Protein AF-A0A917QB55-F1 (afdb_monomer)

Sequence (180 aa):
MAELDDIGSETAAMMRTMLQMATLVALKSREHGQKDAEARAKAIEAKMKEARELQIREARDAKAKDPRNIELLRGLAHSREIGERSLQRESVGAAIGRTIEGPEIGYDSVERRSAIAAHLQREGVAPDLAEARMLMEIGRGISPEETARRVNPEARRMNDLGRELARERERGTRGIERGR

Secondary structure (DSSP, 8-state):
--HHHHHHHHHHHHHHHHHHHHHHHHHHHHHHHHHHHHHHHHHHHHHHHHHHHHHHHHHHHHHHT-HHHHHHHHHHHHHHHHHHHHHHTS-SS--S-------------HHHHHHHHHHHHHTT--HHHHHHHHHHHTT----HHHHHHHHSHHHHHHHHHHHHHHHHHHHHHHTSTT--

Foldseek 3Di:
DVVVVVVVVVVVVVVVVVVVVVVVVVVVVVVVVVVVVVVVVVVVVVVVVVVVVVVVVVVVVVVCPPPVVVVVVVVVVVVVVVVVVVVVVPPPDDDDDPPPPDPCPQPDDPVLLVVQLVVCVVVVHDPLVSVLVSCVVSPPPQPSVNSVLVSDPVSVVVVVVVVVVVVVVVVVVVVVPPDD

pLDDT: mean 74.21, std 16.51, range [40.22, 96.75]

Structure (mmCIF, N/CA/C/O backbone):
data_AF-A0A917QB55-F1
#
_entry.id   AF-A0A917QB55-F1
#
loop_
_atom_site.group_PDB
_atom_site.id
_atom_site.type_symbol
_atom_site.label_atom_id
_atom_site.label_alt_id
_atom_site.label_comp_id
_atom_site.label_asym_id
_atom_site.label_entity_id
_atom_site.label_seq_id
_atom_site.pdbx_PDB_ins_code
_atom_site.Cartn_x
_atom_site.Cartn_y
_atom_site.Cartn_z
_atom_site.occupancy
_atom_site.B_iso_or_equiv
_atom_site.auth_seq_id
_atom_site.auth_comp_id
_atom_site.auth_asym_id
_atom_site.auth_atom_id
_atom_site.pdbx_PDB_model_num
ATOM 1 N N . MET A 1 1 ? 37.317 4.329 -56.824 1.00 57.69 1 MET A N 1
ATOM 2 C CA . MET A 1 1 ? 37.216 3.332 -55.734 1.00 57.69 1 MET A CA 1
ATOM 3 C C . MET A 1 1 ? 36.917 3.955 -54.367 1.00 57.69 1 MET A C 1
ATOM 5 O O . MET A 1 1 ? 36.378 3.232 -53.552 1.00 57.69 1 MET A O 1
ATOM 9 N N . ALA A 1 2 ? 37.182 5.249 -54.120 1.00 63.88 2 ALA A N 1
ATOM 10 C CA . ALA A 1 2 ? 36.874 5.904 -52.836 1.00 63.88 2 ALA A CA 1
ATOM 11 C C . ALA A 1 2 ? 35.365 6.147 -52.578 1.00 63.88 2 ALA A C 1
ATOM 13 O O . ALA A 1 2 ? 34.890 5.894 -51.483 1.00 63.88 2 ALA A O 1
ATOM 14 N N . GLU A 1 3 ? 34.583 6.517 -53.599 1.00 68.12 3 GLU A N 1
ATOM 15 C CA . GLU A 1 3 ? 33.150 6.863 -53.443 1.00 68.12 3 GLU A CA 1
ATOM 16 C C . GLU A 1 3 ? 32.250 5.700 -52.975 1.00 68.12 3 GLU A C 1
ATOM 18 O O . GLU A 1 3 ? 31.207 5.918 -52.364 1.00 68.12 3 GLU A O 1
ATOM 23 N N . LEU A 1 4 ? 32.642 4.448 -53.246 1.00 68.88 4 LEU A N 1
ATOM 24 C CA . LEU A 1 4 ? 31.902 3.261 -52.793 1.00 68.88 4 LEU A CA 1
ATOM 25 C C . LEU A 1 4 ? 32.048 3.026 -51.281 1.00 68.88 4 LEU A C 1
ATOM 27 O O . LEU A 1 4 ? 31.132 2.483 -50.664 1.00 68.88 4 LEU A O 1
ATOM 31 N N . ASP A 1 5 ? 33.173 3.440 -50.695 1.00 77.56 5 ASP A N 1
ATOM 32 C CA . ASP A 1 5 ? 33.441 3.304 -49.259 1.00 77.56 5 ASP A CA 1
ATOM 33 C C . ASP A 1 5 ? 32.695 4.390 -48.459 1.00 77.56 5 ASP A C 1
ATOM 35 O O . ASP A 1 5 ? 32.133 4.119 -47.393 1.00 77.56 5 ASP A O 1
ATOM 39 N N . ASP A 1 6 ? 32.569 5.594 -49.030 1.00 84.19 6 ASP A N 1
ATOM 40 C CA . ASP A 1 6 ? 31.824 6.709 -48.435 1.00 84.19 6 ASP A CA 1
ATOM 41 C C . ASP A 1 6 ? 30.325 6.387 -48.306 1.00 84.19 6 ASP A C 1
ATOM 43 O O . ASP A 1 6 ? 29.757 6.540 -47.221 1.00 84.19 6 ASP A O 1
ATOM 47 N N . ILE A 1 7 ? 29.704 5.815 -49.347 1.00 85.69 7 ILE A N 1
ATOM 48 C CA . ILE A 1 7 ? 28.291 5.381 -49.324 1.00 85.69 7 ILE A CA 1
ATOM 49 C C . ILE A 1 7 ? 28.055 4.303 -48.252 1.00 85.69 7 ILE A C 1
ATOM 51 O O . ILE A 1 7 ? 27.044 4.328 -47.540 1.00 85.69 7 ILE A O 1
ATOM 55 N N . GLY A 1 8 ? 28.987 3.356 -48.102 1.00 88.25 8 GLY A N 1
ATOM 56 C CA . GLY A 1 8 ? 28.927 2.337 -47.051 1.00 88.25 8 GLY A CA 1
ATOM 57 C C . GLY A 1 8 ? 29.023 2.946 -45.650 1.00 88.25 8 GLY A C 1
ATOM 58 O O . GLY A 1 8 ? 28.266 2.568 -44.748 1.00 88.25 8 GLY A O 1
ATOM 59 N N . SER A 1 9 ? 29.905 3.933 -45.476 1.00 89.88 9 SER A N 1
ATOM 60 C CA . SER A 1 9 ? 30.104 4.634 -44.208 1.00 89.88 9 SER A CA 1
ATOM 61 C C . SER A 1 9 ? 28.885 5.479 -43.799 1.00 89.88 9 SER A C 1
ATOM 63 O O . SER A 1 9 ? 28.466 5.417 -42.636 1.00 89.88 9 SER A O 1
ATOM 65 N N . GLU A 1 10 ? 28.253 6.179 -44.749 1.00 91.06 10 GLU A N 1
ATOM 66 C CA . GLU A 1 10 ? 27.036 6.972 -44.541 1.00 91.06 10 GLU A CA 1
ATOM 67 C C . GLU A 1 10 ? 25.834 6.080 -44.233 1.00 91.06 10 GLU A C 1
ATOM 69 O O . GLU A 1 10 ? 25.099 6.329 -43.274 1.00 91.06 10 GLU A O 1
ATOM 74 N N . THR A 1 11 ? 25.674 4.981 -44.974 1.00 92.50 11 THR A N 1
ATOM 75 C CA . THR A 1 11 ? 24.589 4.021 -44.732 1.00 92.50 11 THR A CA 1
ATOM 76 C C . THR A 1 11 ? 24.731 3.381 -43.349 1.00 92.50 11 THR A C 1
ATOM 78 O O . THR A 1 11 ? 23.754 3.261 -42.604 1.00 92.50 11 THR A O 1
ATOM 81 N N . ALA A 1 12 ? 25.955 3.026 -42.945 1.00 92.81 12 ALA A N 1
ATOM 82 C CA . ALA A 1 12 ? 26.226 2.517 -41.605 1.00 92.81 12 ALA A CA 1
ATOM 83 C C . ALA A 1 12 ? 25.978 3.579 -40.519 1.00 92.81 12 ALA A C 1
ATOM 85 O O . ALA A 1 12 ? 25.479 3.251 -39.440 1.00 92.81 12 ALA A O 1
ATOM 86 N N . ALA A 1 13 ? 26.290 4.852 -40.784 1.00 94.62 13 ALA A N 1
ATOM 87 C CA . ALA A 1 13 ? 25.979 5.955 -39.878 1.00 94.62 13 ALA A CA 1
ATOM 88 C C . ALA A 1 13 ? 24.461 6.145 -39.718 1.00 94.62 13 ALA A C 1
ATOM 90 O O . ALA A 1 13 ? 23.986 6.230 -38.585 1.00 94.62 13 ALA A O 1
ATOM 91 N N . MET A 1 14 ? 23.697 6.101 -40.812 1.00 95.06 14 MET A N 1
ATOM 92 C CA . MET A 1 14 ? 22.230 6.131 -40.796 1.00 95.06 14 MET A CA 1
ATOM 93 C C . MET A 1 14 ? 21.622 4.946 -40.039 1.00 95.06 14 MET A C 1
ATOM 95 O O . MET A 1 14 ? 20.690 5.120 -39.257 1.00 95.06 14 MET A O 1
ATOM 99 N N . MET A 1 15 ? 22.145 3.731 -40.225 1.00 94.94 15 MET A N 1
ATOM 100 C CA . MET A 1 15 ? 21.662 2.573 -39.466 1.00 94.94 15 MET A CA 1
ATOM 101 C C . MET A 1 15 ? 21.921 2.731 -37.969 1.00 94.94 15 MET A C 1
ATOM 103 O O . MET A 1 15 ? 21.037 2.438 -37.164 1.00 94.94 15 MET A O 1
ATOM 107 N N . ARG A 1 16 ? 23.099 3.236 -37.581 1.00 95.12 16 ARG A N 1
ATOM 108 C CA . ARG A 1 16 ? 23.425 3.497 -36.172 1.00 95.12 16 ARG A CA 1
ATOM 109 C C . ARG A 1 16 ? 22.483 4.527 -35.550 1.00 95.12 16 ARG A C 1
ATOM 111 O O . ARG A 1 16 ? 21.997 4.290 -34.446 1.00 95.12 16 ARG A O 1
ATOM 118 N N . THR A 1 17 ? 22.186 5.626 -36.243 1.00 95.69 17 THR A N 1
ATOM 119 C CA . THR A 1 17 ? 21.262 6.650 -35.726 1.00 95.69 17 THR A CA 1
ATOM 120 C C . THR A 1 17 ? 19.827 6.132 -35.642 1.00 95.69 17 THR A C 1
ATOM 122 O O . THR A 1 17 ? 19.161 6.361 -34.633 1.00 95.69 17 THR A O 1
ATOM 125 N N . MET A 1 18 ? 19.358 5.358 -36.626 1.00 96.06 18 MET A N 1
ATOM 126 C CA . MET A 1 18 ? 18.043 4.707 -36.558 1.00 96.06 18 MET A CA 1
ATOM 127 C C . MET A 1 18 ? 17.942 3.724 -35.387 1.00 96.06 18 MET A C 1
ATOM 129 O O . MET A 1 18 ? 16.949 3.742 -34.661 1.00 96.06 18 MET A O 1
ATOM 133 N N . LEU A 1 19 ? 18.980 2.917 -35.148 1.00 96.75 19 LEU A N 1
ATOM 134 C CA . LEU A 1 19 ? 19.051 2.022 -33.989 1.00 96.75 19 LEU A CA 1
ATOM 135 C C . LEU A 1 19 ? 19.016 2.794 -32.665 1.00 96.75 19 LEU A C 1
ATOM 137 O O . LEU A 1 19 ? 18.288 2.402 -31.757 1.00 96.75 19 LEU A O 1
ATOM 141 N N . GLN A 1 20 ? 19.744 3.906 -32.556 1.00 95.88 20 GLN A N 1
ATOM 142 C CA . GLN A 1 20 ? 19.724 4.767 -31.367 1.00 95.88 20 GLN A CA 1
ATOM 143 C C . GLN A 1 20 ? 18.352 5.414 -31.132 1.00 95.88 20 GLN A C 1
ATOM 145 O O . GLN A 1 20 ? 17.884 5.488 -29.997 1.00 95.88 20 GLN A O 1
ATOM 150 N N . MET A 1 21 ? 17.672 5.856 -32.192 1.00 95.50 21 MET A N 1
ATOM 151 C CA . MET A 1 21 ? 16.309 6.372 -32.059 1.00 95.50 21 MET A CA 1
ATOM 152 C C . MET A 1 21 ? 15.328 5.269 -31.652 1.00 95.50 21 MET A C 1
ATOM 154 O O . MET A 1 21 ? 14.497 5.488 -30.771 1.00 95.50 21 MET A O 1
ATOM 158 N N . ALA A 1 22 ? 15.446 4.069 -32.226 1.00 95.19 22 ALA A N 1
ATOM 159 C CA . ALA A 1 22 ? 14.603 2.931 -31.872 1.00 95.19 22 ALA A CA 1
ATOM 160 C C . ALA A 1 22 ? 14.780 2.514 -30.402 1.00 95.19 22 ALA A C 1
ATOM 162 O O . ALA A 1 22 ? 13.789 2.267 -29.711 1.00 95.19 22 ALA A O 1
ATOM 163 N N . THR A 1 23 ? 16.016 2.491 -29.890 1.00 95.75 23 THR A N 1
ATOM 164 C CA . THR A 1 23 ? 16.270 2.183 -28.474 1.00 95.75 23 THR A CA 1
ATOM 165 C C . THR A 1 23 ? 15.720 3.265 -27.550 1.00 95.75 23 THR A C 1
ATOM 167 O O . THR A 1 23 ? 15.084 2.932 -26.551 1.00 95.75 23 THR A O 1
ATOM 170 N N . LEU A 1 24 ? 15.866 4.549 -27.894 1.00 96.56 24 LEU A N 1
ATOM 171 C CA . LEU A 1 24 ? 15.266 5.646 -27.126 1.00 96.56 24 LEU A CA 1
ATOM 172 C C . LEU A 1 24 ? 13.734 5.559 -27.084 1.00 96.56 24 LEU A C 1
ATOM 174 O O . LEU A 1 24 ? 13.143 5.721 -26.015 1.00 96.56 24 LEU A O 1
ATOM 178 N N . VAL A 1 25 ? 13.082 5.259 -28.210 1.00 95.94 25 VAL A N 1
ATOM 179 C CA . VAL A 1 25 ? 11.621 5.076 -28.268 1.00 95.94 25 VAL A CA 1
ATOM 180 C C . VAL A 1 25 ? 11.183 3.876 -27.428 1.00 95.94 25 VAL A C 1
ATOM 182 O O . VAL A 1 25 ? 10.202 3.978 -26.687 1.00 95.94 25 VAL A O 1
ATOM 185 N N . ALA A 1 26 ? 11.918 2.763 -27.480 1.00 95.06 26 ALA A N 1
ATOM 186 C CA . ALA A 1 26 ? 11.632 1.584 -26.667 1.00 95.06 26 ALA A CA 1
ATOM 187 C C . ALA A 1 26 ? 11.757 1.878 -25.162 1.00 95.06 26 ALA A C 1
ATOM 189 O O . ALA A 1 26 ? 10.865 1.530 -24.386 1.00 95.06 26 ALA A O 1
ATOM 190 N N . LEU A 1 27 ? 12.823 2.572 -24.749 1.00 95.69 27 LEU A N 1
ATOM 191 C CA . LEU A 1 27 ? 13.038 2.962 -23.353 1.00 95.69 27 LEU A CA 1
ATOM 192 C C . LEU A 1 27 ? 11.953 3.924 -22.861 1.00 95.69 27 LEU A C 1
ATOM 194 O O . LEU A 1 27 ? 11.365 3.690 -21.807 1.00 95.69 27 LEU A O 1
ATOM 198 N N . LYS A 1 28 ? 11.623 4.948 -23.654 1.00 94.25 28 LYS A N 1
ATOM 199 C CA . LYS A 1 28 ? 10.571 5.916 -23.321 1.00 94.25 28 LYS A CA 1
ATOM 200 C C . LYS A 1 28 ? 9.192 5.258 -23.215 1.00 94.25 28 LYS A C 1
ATOM 202 O O . LYS A 1 28 ? 8.428 5.575 -22.308 1.00 94.25 28 LYS A O 1
ATOM 207 N N . SER A 1 29 ? 8.884 4.316 -24.108 1.00 92.81 29 SER A N 1
ATOM 208 C CA . SER A 1 29 ? 7.615 3.573 -24.084 1.00 92.81 29 SER A CA 1
ATOM 209 C C . SER A 1 29 ? 7.515 2.665 -22.858 1.00 92.81 29 SER A C 1
ATOM 211 O O . SER A 1 29 ? 6.467 2.607 -22.216 1.00 92.81 29 SER A O 1
ATOM 213 N N . ARG A 1 30 ? 8.617 2.001 -22.482 1.00 93.25 30 ARG A N 1
ATOM 214 C CA . ARG A 1 30 ? 8.693 1.201 -21.253 1.00 93.25 30 ARG A CA 1
ATOM 215 C C . ARG A 1 30 ? 8.507 2.062 -20.006 1.00 93.25 30 ARG A C 1
ATOM 217 O O . ARG A 1 30 ? 7.741 1.683 -19.127 1.00 93.25 30 ARG A O 1
ATOM 224 N N . GLU A 1 31 ? 9.186 3.204 -19.930 1.00 92.12 31 GLU A N 1
ATOM 225 C CA . GLU A 1 31 ? 9.086 4.119 -18.789 1.00 92.12 31 GLU A CA 1
ATOM 226 C C . GLU A 1 31 ? 7.660 4.661 -18.630 1.00 92.12 31 GLU A C 1
ATOM 228 O O . GLU A 1 31 ? 7.123 4.683 -17.523 1.00 92.12 31 GLU A O 1
ATOM 233 N N . HIS A 1 32 ? 7.020 5.048 -19.736 1.00 91.12 32 HIS A N 1
ATOM 234 C CA . HIS A 1 32 ? 5.636 5.506 -19.711 1.00 91.12 32 HIS A CA 1
ATOM 235 C C . HIS A 1 32 ? 4.676 4.395 -19.261 1.00 91.12 32 HIS A C 1
ATOM 237 O O . HIS A 1 32 ? 3.874 4.613 -18.356 1.00 91.12 32 HIS A O 1
ATOM 243 N N . GLY A 1 33 ? 4.825 3.178 -19.799 1.00 91.12 33 GLY A N 1
ATOM 244 C CA . GLY A 1 33 ? 4.021 2.026 -19.382 1.00 91.12 33 GLY A CA 1
ATOM 245 C C . GLY A 1 33 ? 4.209 1.658 -17.906 1.00 91.12 33 GLY A C 1
ATOM 246 O O . GLY A 1 33 ? 3.242 1.311 -17.228 1.00 91.12 33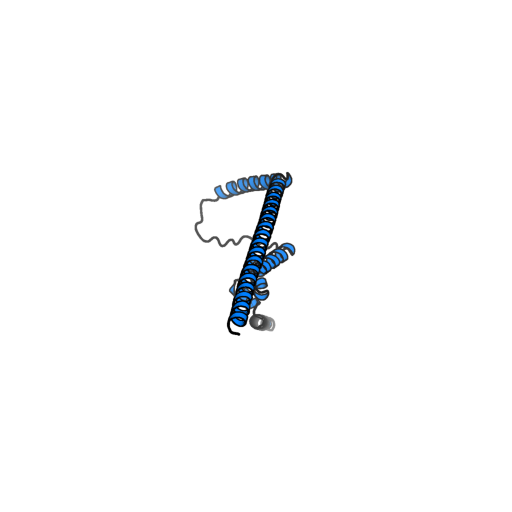 GLY A O 1
ATOM 247 N N . GLN A 1 34 ? 5.431 1.783 -17.384 1.00 91.62 34 GLN A N 1
ATOM 248 C CA . GLN A 1 34 ? 5.719 1.556 -15.970 1.00 91.62 34 GLN A CA 1
ATOM 249 C C . GLN A 1 34 ? 5.058 2.618 -15.081 1.00 91.62 34 GLN A C 1
ATOM 251 O O . GLN A 1 34 ? 4.381 2.266 -14.117 1.00 91.62 34 GLN A O 1
ATOM 256 N N . LYS A 1 35 ? 5.185 3.903 -15.431 1.00 93.38 35 LYS A N 1
ATOM 257 C CA . LYS A 1 35 ? 4.554 5.007 -14.689 1.00 93.38 35 LYS A CA 1
ATOM 258 C C . LYS A 1 35 ? 3.031 4.883 -14.655 1.00 93.38 35 LYS A C 1
ATOM 260 O O . LYS A 1 35 ? 2.426 5.082 -13.603 1.00 93.38 35 LYS A O 1
ATOM 265 N N . ASP A 1 36 ? 2.411 4.502 -15.769 1.00 90.25 36 ASP A N 1
ATOM 266 C CA . ASP A 1 36 ? 0.963 4.295 -15.837 1.00 90.25 36 ASP A CA 1
ATOM 267 C C . ASP A 1 36 ? 0.513 3.091 -14.999 1.00 90.25 36 ASP A C 1
ATOM 269 O O . ASP A 1 36 ? -0.528 3.144 -14.336 1.00 90.25 36 ASP A O 1
ATOM 273 N N . ALA A 1 37 ? 1.295 2.008 -14.987 1.00 90.75 37 ALA A N 1
ATOM 274 C CA . ALA A 1 37 ? 1.026 0.849 -14.142 1.00 90.75 37 ALA A CA 1
ATOM 275 C C . ALA A 1 37 ? 1.138 1.197 -12.647 1.00 90.75 37 ALA A C 1
ATOM 277 O O . ALA A 1 37 ? 0.243 0.859 -11.870 1.00 90.75 37 ALA A O 1
ATOM 278 N N . GLU A 1 38 ? 2.182 1.929 -12.254 1.00 91.44 38 GLU A N 1
ATOM 279 C CA . GLU A 1 38 ? 2.381 2.411 -10.883 1.00 91.44 38 GLU A CA 1
ATOM 280 C C . GLU A 1 38 ? 1.260 3.373 -10.451 1.00 91.44 38 GLU A C 1
ATOM 282 O O . GLU A 1 38 ? 0.720 3.247 -9.349 1.00 91.44 38 GLU A O 1
ATOM 287 N N . ALA A 1 39 ? 0.832 4.285 -11.330 1.00 92.88 39 ALA A N 1
ATOM 288 C CA . ALA A 1 39 ? -0.282 5.194 -11.064 1.00 92.88 39 ALA A CA 1
ATOM 289 C C . ALA A 1 39 ? -1.605 4.440 -10.852 1.00 92.88 39 ALA A C 1
ATOM 291 O O . ALA A 1 39 ? -2.359 4.747 -9.924 1.00 92.88 39 ALA A O 1
ATOM 292 N N . ARG A 1 40 ? -1.878 3.417 -11.672 1.00 90.81 40 ARG A N 1
ATOM 293 C CA . ARG A 1 40 ? -3.062 2.558 -11.516 1.00 90.81 40 ARG A CA 1
ATOM 294 C C . ARG A 1 40 ? -3.009 1.750 -10.223 1.00 90.81 40 ARG A C 1
ATOM 296 O O . ARG A 1 40 ? -4.013 1.700 -9.514 1.00 90.81 40 ARG A O 1
ATOM 303 N N . ALA A 1 41 ? -1.860 1.166 -9.888 1.00 92.56 41 ALA A N 1
ATOM 304 C CA . ALA A 1 41 ? -1.675 0.433 -8.637 1.00 92.56 41 ALA A CA 1
ATOM 305 C C . ALA A 1 41 ? -1.933 1.337 -7.423 1.00 92.56 41 ALA A C 1
ATOM 307 O O . ALA A 1 41 ? -2.725 0.984 -6.549 1.00 92.56 41 ALA A O 1
ATOM 308 N N . LYS A 1 42 ? -1.371 2.551 -7.428 1.00 94.44 42 LYS A N 1
ATOM 309 C CA . LYS A 1 42 ? -1.587 3.545 -6.371 1.00 94.44 42 LYS A CA 1
ATOM 310 C C . LYS A 1 42 ? -3.051 3.976 -6.258 1.00 94.44 42 LYS A C 1
ATOM 312 O O . LYS A 1 42 ? -3.563 4.135 -5.153 1.00 94.44 42 LYS A O 1
ATOM 317 N N . ALA A 1 43 ? -3.747 4.147 -7.382 1.00 92.88 43 ALA A N 1
ATOM 318 C CA . ALA A 1 43 ? -5.170 4.482 -7.376 1.00 92.88 43 ALA A CA 1
ATOM 319 C C . ALA A 1 43 ? -6.028 3.349 -6.785 1.00 92.88 43 ALA A C 1
ATOM 321 O O . ALA A 1 43 ? -6.967 3.615 -6.035 1.00 92.88 43 ALA A O 1
ATOM 322 N N . ILE A 1 44 ? -5.705 2.090 -7.093 1.00 92.69 44 ILE A N 1
ATOM 323 C CA . ILE A 1 44 ? -6.397 0.925 -6.523 1.00 92.69 44 ILE A CA 1
ATOM 324 C C . ILE A 1 44 ? -6.113 0.820 -5.024 1.00 92.69 44 ILE A C 1
ATOM 326 O O . ILE A 1 44 ? -7.044 0.643 -4.242 1.00 92.69 44 ILE A O 1
ATOM 330 N N . GLU A 1 45 ? -4.857 0.983 -4.610 1.00 92.75 45 GLU A N 1
ATOM 331 C CA . GLU A 1 45 ? -4.470 0.959 -3.200 1.00 92.75 45 GLU A CA 1
ATOM 332 C C . GLU A 1 45 ? -5.191 2.051 -2.397 1.00 92.75 45 GLU A C 1
ATOM 334 O O . GLU A 1 45 ? -5.756 1.770 -1.338 1.00 92.75 45 GLU A O 1
ATOM 339 N N . ALA A 1 46 ? -5.252 3.277 -2.926 1.00 93.12 46 ALA A N 1
ATOM 340 C CA . ALA A 1 46 ? -5.978 4.379 -2.301 1.00 93.12 46 ALA A CA 1
ATOM 341 C C . ALA A 1 46 ? -7.471 4.055 -2.130 1.00 93.12 46 ALA A C 1
ATOM 343 O O . ALA A 1 46 ? -8.009 4.226 -1.036 1.00 93.12 46 ALA A O 1
ATOM 344 N N . LYS A 1 47 ? -8.117 3.498 -3.163 1.00 92.00 47 LYS A N 1
ATOM 345 C CA . LYS A 1 47 ? -9.524 3.066 -3.093 1.00 92.00 47 LYS A CA 1
ATOM 346 C C . LYS A 1 47 ? -9.743 1.948 -2.075 1.00 92.00 47 LYS A C 1
ATOM 348 O O . LYS A 1 47 ? -10.721 1.974 -1.334 1.00 92.00 47 LYS A O 1
ATOM 353 N N . MET A 1 48 ? -8.838 0.972 -2.005 1.00 92.38 48 MET A N 1
ATOM 354 C CA . MET A 1 48 ? -8.925 -0.101 -1.009 1.00 92.38 48 MET A CA 1
ATOM 355 C C . MET A 1 48 ? -8.763 0.432 0.415 1.00 92.38 48 MET A C 1
ATOM 357 O O . MET A 1 48 ? -9.448 -0.031 1.328 1.00 92.38 48 MET A O 1
ATOM 361 N N . LYS A 1 49 ? -7.873 1.407 0.617 1.00 95.25 49 LYS A N 1
ATOM 362 C CA . LYS A 1 49 ? -7.679 2.051 1.916 1.00 95.25 49 LYS A CA 1
ATOM 363 C C . LYS A 1 49 ? -8.918 2.839 2.340 1.00 95.25 49 LYS A C 1
ATOM 365 O O . LYS A 1 49 ? -9.365 2.675 3.471 1.00 95.25 49 LYS A O 1
ATOM 370 N N . GLU A 1 50 ? -9.488 3.630 1.436 1.00 90.00 50 GLU A N 1
ATOM 371 C CA . GLU A 1 50 ? -10.711 4.397 1.687 1.00 90.00 50 GLU A CA 1
ATOM 372 C C . GLU A 1 50 ? -11.895 3.480 2.025 1.00 90.00 50 GLU A C 1
ATOM 374 O O . GLU A 1 50 ? -12.574 3.694 3.028 1.00 90.00 50 GLU A O 1
ATOM 379 N N . ALA A 1 51 ? -12.082 2.392 1.269 1.00 92.06 51 ALA A N 1
ATOM 380 C CA . ALA A 1 51 ? -13.126 1.407 1.543 1.00 92.06 51 ALA A CA 1
ATOM 381 C C . ALA A 1 51 ? -12.971 0.758 2.930 1.00 92.06 51 ALA A C 1
ATOM 383 O O . ALA A 1 51 ? -13.952 0.606 3.658 1.00 92.06 51 ALA A O 1
ATOM 384 N N . ARG A 1 52 ? -11.740 0.409 3.332 1.00 92.19 52 ARG A N 1
ATOM 385 C CA . ARG A 1 52 ? -11.469 -0.129 4.677 1.00 92.19 52 ARG A CA 1
ATOM 386 C C . ARG A 1 52 ? -11.746 0.896 5.770 1.00 92.19 52 ARG A C 1
ATOM 388 O O . ARG A 1 52 ? -12.300 0.540 6.805 1.00 92.19 52 ARG A O 1
ATOM 395 N N . GLU A 1 53 ? -11.358 2.151 5.570 1.00 92.69 53 GLU A N 1
ATOM 396 C CA . GLU A 1 53 ? -11.612 3.202 6.555 1.00 92.69 53 GLU A CA 1
ATOM 397 C C . GLU A 1 53 ? -13.114 3.445 6.737 1.00 92.69 53 GLU A C 1
ATOM 399 O O . GLU A 1 53 ? -13.588 3.545 7.870 1.00 92.69 53 GLU A O 1
ATOM 404 N N . LEU A 1 54 ? -13.870 3.462 5.638 1.00 91.38 54 LEU A N 1
ATOM 405 C CA . LEU A 1 54 ? -15.320 3.604 5.659 1.00 91.38 54 LEU A CA 1
ATOM 406 C C . LEU A 1 54 ? -15.987 2.434 6.399 1.00 91.38 54 LEU A C 1
ATOM 408 O O . LEU A 1 54 ? -16.784 2.670 7.302 1.00 91.38 54 LEU A O 1
ATOM 412 N N . GLN A 1 55 ? -15.565 1.193 6.139 1.00 90.88 55 GLN A N 1
ATOM 413 C CA . GLN A 1 55 ? -16.041 0.017 6.881 1.00 90.88 55 GLN A CA 1
ATOM 414 C C . GLN A 1 55 ? -15.737 0.093 8.382 1.00 90.88 55 GLN A C 1
ATOM 416 O O . GLN A 1 55 ? -16.561 -0.290 9.210 1.00 90.88 55 GLN A O 1
ATOM 421 N N . ILE A 1 56 ? -14.557 0.591 8.765 1.00 92.69 56 ILE A N 1
ATOM 422 C CA . ILE A 1 56 ? -14.203 0.758 10.180 1.00 92.69 56 ILE A CA 1
ATOM 423 C C . ILE A 1 56 ? -15.095 1.816 10.834 1.00 92.69 56 ILE A C 1
ATOM 425 O O . ILE A 1 56 ? -15.515 1.625 11.977 1.00 92.69 56 ILE A O 1
ATOM 429 N N . ARG A 1 57 ? -15.389 2.918 10.135 1.00 91.50 57 ARG A N 1
ATOM 430 C CA . ARG A 1 57 ? -16.312 3.948 10.630 1.00 91.50 57 ARG A CA 1
ATOM 431 C C . ARG A 1 57 ? -17.720 3.382 10.800 1.00 91.50 57 ARG A C 1
ATOM 433 O O . ARG A 1 57 ? -18.255 3.464 11.899 1.00 91.50 57 ARG A O 1
ATOM 440 N N . GLU A 1 58 ? -18.258 2.704 9.790 1.00 90.94 58 GLU A N 1
ATOM 441 C CA . GLU A 1 58 ? -19.576 2.060 9.866 1.00 90.94 58 GLU A CA 1
ATOM 442 C C . GLU A 1 58 ? -19.655 1.027 10.997 1.00 90.94 58 GLU A C 1
ATOM 444 O O . GLU A 1 58 ? -20.619 1.007 11.761 1.00 90.94 58 GLU A O 1
ATOM 449 N N . ALA A 1 59 ? -18.615 0.207 11.175 1.00 91.12 59 ALA A N 1
ATOM 450 C CA . ALA A 1 59 ? -18.555 -0.765 12.262 1.00 91.12 59 ALA A CA 1
ATOM 451 C C . ALA A 1 59 ? -18.479 -0.100 13.648 1.00 91.12 59 ALA A C 1
ATOM 453 O O . ALA A 1 59 ? -19.029 -0.629 14.616 1.00 91.12 59 ALA A O 1
ATOM 454 N N . ARG A 1 60 ? -17.802 1.050 13.771 1.00 88.06 60 ARG A N 1
ATOM 455 C CA . ARG A 1 60 ? -17.783 1.840 15.013 1.00 88.06 60 ARG A CA 1
ATOM 456 C C . ARG A 1 60 ? -19.151 2.445 15.300 1.00 88.06 60 ARG A C 1
ATOM 458 O O . ARG A 1 60 ? -19.616 2.327 16.430 1.00 88.06 60 ARG A O 1
ATOM 465 N N . ASP A 1 61 ? -19.809 3.006 14.294 1.00 87.00 61 ASP A N 1
ATOM 466 C CA . ASP A 1 61 ? -21.139 3.597 14.442 1.00 87.00 61 ASP A CA 1
ATOM 467 C C . ASP A 1 61 ? -22.190 2.536 14.783 1.00 87.00 61 ASP A C 1
ATOM 469 O O . ASP A 1 61 ? -23.047 2.764 15.636 1.00 87.00 61 ASP A O 1
ATOM 473 N N . ALA A 1 62 ? -22.097 1.345 14.185 1.00 87.75 62 ALA A N 1
ATOM 474 C CA . ALA A 1 62 ? -22.949 0.210 14.527 1.00 87.75 62 ALA A CA 1
ATOM 475 C C . ALA A 1 62 ? -22.738 -0.242 15.981 1.00 87.75 62 ALA A C 1
ATOM 477 O O . ALA A 1 62 ? -23.707 -0.434 16.711 1.00 87.75 62 ALA A O 1
ATOM 478 N N . LYS A 1 63 ? -21.481 -0.343 16.437 1.00 88.00 63 LYS A N 1
ATOM 479 C CA . LYS A 1 63 ? -21.159 -0.668 17.839 1.00 88.00 63 LYS A CA 1
ATOM 480 C C . LYS A 1 63 ? -21.606 0.413 18.821 1.00 88.00 63 LYS A C 1
ATOM 482 O O . LYS A 1 63 ? -21.990 0.083 19.938 1.00 88.00 63 LYS A O 1
ATOM 487 N N . ALA A 1 64 ? -21.541 1.686 18.439 1.00 85.94 64 ALA A N 1
ATOM 488 C CA . ALA A 1 64 ? -21.993 2.793 19.278 1.00 85.94 64 ALA A CA 1
ATOM 489 C C . ALA A 1 64 ? -23.524 2.816 19.430 1.00 85.94 64 ALA A C 1
ATOM 491 O O . ALA A 1 64 ? -24.030 3.209 20.477 1.00 85.94 64 ALA A O 1
ATOM 492 N N . LYS A 1 65 ? -24.254 2.369 18.400 1.00 89.38 65 LYS A N 1
ATOM 493 C CA . LYS A 1 65 ? -25.722 2.267 18.394 1.00 89.38 65 LYS A CA 1
ATOM 494 C C . LYS A 1 65 ? -26.260 0.984 19.036 1.00 89.38 65 LYS A C 1
ATOM 496 O O . LYS A 1 65 ? -27.475 0.844 19.148 1.00 89.38 65 LYS A O 1
ATOM 501 N N . ASP A 1 66 ? -25.395 0.053 19.436 1.00 89.44 66 ASP A N 1
ATOM 502 C CA . ASP A 1 66 ? -25.812 -1.185 20.096 1.00 89.44 66 ASP A CA 1
ATOM 503 C C . ASP A 1 66 ? -26.513 -0.853 21.431 1.00 89.44 66 ASP A C 1
ATOM 505 O O . ASP A 1 66 ? -25.901 -0.196 22.286 1.00 89.44 66 ASP A O 1
ATOM 509 N N . PRO A 1 67 ? -27.771 -1.295 21.645 1.00 86.56 67 PRO A N 1
ATOM 510 C CA . PRO A 1 67 ? -28.512 -1.025 22.878 1.00 86.56 67 PRO A CA 1
ATOM 511 C C . PRO A 1 67 ? -27.741 -1.459 24.127 1.00 86.56 67 PRO A C 1
ATOM 513 O O . PRO A 1 67 ? -27.767 -0.759 25.138 1.00 86.56 67 PRO A O 1
ATOM 516 N N . ARG A 1 68 ? -26.968 -2.548 24.046 1.00 84.88 68 ARG A N 1
ATOM 517 C CA . ARG A 1 68 ? -26.165 -3.041 25.167 1.00 84.88 68 ARG A CA 1
ATOM 518 C C . ARG A 1 68 ? -25.037 -2.078 25.532 1.00 84.88 68 ARG A C 1
ATOM 520 O O . ARG A 1 68 ? -24.778 -1.855 26.711 1.00 84.88 68 ARG A O 1
ATOM 527 N N . ASN A 1 69 ? -24.374 -1.481 24.542 1.00 83.69 69 ASN A N 1
ATOM 528 C CA . ASN A 1 69 ? -23.336 -0.480 24.798 1.00 83.69 69 ASN A CA 1
ATOM 529 C C . ASN A 1 69 ? -23.924 0.822 25.339 1.00 83.69 69 ASN A C 1
ATOM 531 O O . ASN A 1 69 ? -23.316 1.436 26.212 1.00 83.69 69 ASN A O 1
ATOM 535 N N . ILE A 1 70 ? -25.105 1.224 24.867 1.00 85.19 70 ILE A N 1
ATOM 536 C CA . ILE A 1 70 ? -25.813 2.405 25.375 1.00 85.19 70 ILE A CA 1
ATOM 537 C C . ILE A 1 70 ? -26.187 2.210 26.851 1.00 85.19 70 ILE A C 1
ATOM 539 O O . ILE A 1 70 ? -25.972 3.108 27.666 1.00 85.19 70 ILE A O 1
ATOM 543 N N . GLU A 1 71 ? -26.690 1.031 27.220 1.00 85.12 71 GLU A N 1
ATOM 544 C CA . GLU A 1 71 ? -26.992 0.688 28.613 1.00 85.12 71 GLU A CA 1
ATOM 545 C C . GLU A 1 71 ? -25.735 0.650 29.488 1.00 85.12 71 GLU A C 1
ATOM 547 O O . GLU A 1 71 ? -25.747 1.194 30.592 1.00 85.12 71 GLU A O 1
ATOM 552 N N . LEU A 1 72 ? -24.627 0.091 28.988 1.00 83.69 72 LEU A N 1
ATOM 553 C CA . LEU A 1 72 ? -23.340 0.102 29.691 1.00 83.69 72 LEU A CA 1
ATOM 554 C C . LEU A 1 72 ? -22.811 1.528 29.900 1.00 83.69 72 LEU A C 1
ATOM 556 O O . LEU A 1 72 ? -22.398 1.873 31.007 1.00 83.69 72 LEU A O 1
ATOM 560 N N . LEU A 1 73 ? -22.867 2.379 28.873 1.00 85.38 73 LEU A N 1
ATOM 561 C CA . LEU A 1 73 ? -22.518 3.800 28.966 1.00 85.38 73 LEU A CA 1
ATOM 562 C C . LEU A 1 73 ? -23.394 4.529 29.992 1.00 85.38 73 LEU A C 1
ATOM 564 O O . LEU A 1 73 ? -22.877 5.298 30.803 1.00 85.38 73 LEU A O 1
ATOM 568 N N . ARG A 1 74 ? -24.702 4.249 30.012 1.00 82.75 74 ARG A N 1
ATOM 569 C CA . ARG A 1 74 ? -25.637 4.810 30.997 1.00 82.75 74 ARG A CA 1
ATOM 570 C C . ARG A 1 74 ? -25.332 4.328 32.418 1.00 82.75 74 ARG A C 1
ATOM 572 O O . ARG A 1 74 ? -25.356 5.133 33.346 1.00 82.75 74 ARG A O 1
ATOM 579 N N . GLY A 1 75 ? -25.005 3.048 32.589 1.00 82.75 75 GLY A N 1
ATOM 580 C CA . GLY A 1 75 ? -24.598 2.471 33.871 1.00 82.75 75 GLY A CA 1
ATOM 581 C C . GLY A 1 75 ? -23.288 3.062 34.399 1.00 82.75 75 GLY A C 1
ATOM 582 O O . GLY A 1 75 ? -23.183 3.359 35.589 1.00 82.75 75 GLY A O 1
ATOM 583 N N . LEU A 1 76 ? -22.313 3.311 33.519 1.00 81.88 76 LEU A N 1
ATOM 584 C CA . LEU A 1 76 ? -21.050 3.974 33.863 1.00 81.88 76 LEU A CA 1
ATOM 585 C C . LEU A 1 76 ? -21.250 5.447 34.236 1.00 81.88 76 LEU A C 1
ATOM 587 O O . LEU A 1 76 ? -20.677 5.899 35.226 1.00 81.88 76 LEU A O 1
ATOM 591 N N . ALA A 1 77 ? -22.080 6.183 33.492 1.00 77.38 77 ALA A N 1
ATOM 592 C CA . ALA A 1 77 ? -22.429 7.564 33.825 1.00 77.38 77 ALA A CA 1
ATOM 593 C C . ALA A 1 77 ? -23.105 7.649 35.203 1.00 77.38 77 ALA A C 1
ATOM 595 O O . ALA A 1 77 ? -22.698 8.444 36.047 1.00 77.38 77 ALA A O 1
ATOM 596 N N . HIS A 1 78 ? -24.059 6.756 35.475 1.00 74.62 78 HIS A N 1
ATOM 597 C CA . HIS A 1 78 ? -24.729 6.690 36.771 1.00 74.62 78 HIS A CA 1
ATOM 598 C C . HIS A 1 78 ? -23.773 6.304 37.914 1.00 74.62 78 HIS A C 1
ATOM 600 O O . HIS A 1 78 ? -23.806 6.901 38.987 1.00 74.62 78 HIS A O 1
ATOM 606 N N . SER A 1 79 ? -22.862 5.356 37.673 1.00 70.44 79 SER A N 1
ATOM 607 C CA . SER A 1 79 ? -21.841 4.954 38.653 1.00 70.44 79 SER A CA 1
ATOM 608 C C . SER A 1 79 ? -20.848 6.083 38.952 1.00 70.44 79 SER A C 1
ATOM 610 O O . SER A 1 79 ? -20.413 6.239 40.092 1.00 70.44 79 SER A O 1
ATOM 612 N N . ARG A 1 80 ? -20.513 6.908 37.950 1.00 71.69 80 ARG A N 1
ATOM 613 C CA . ARG A 1 80 ? -19.640 8.078 38.114 1.00 71.69 80 ARG A CA 1
ATOM 614 C C . ARG A 1 80 ? -20.294 9.171 38.956 1.00 71.69 80 ARG A C 1
ATOM 616 O O . ARG A 1 80 ? -19.633 9.716 39.831 1.00 71.69 80 ARG A O 1
ATOM 623 N N . GLU A 1 81 ? -21.582 9.445 38.759 1.00 63.19 81 GLU A N 1
ATOM 624 C CA . GLU A 1 81 ? -22.321 10.40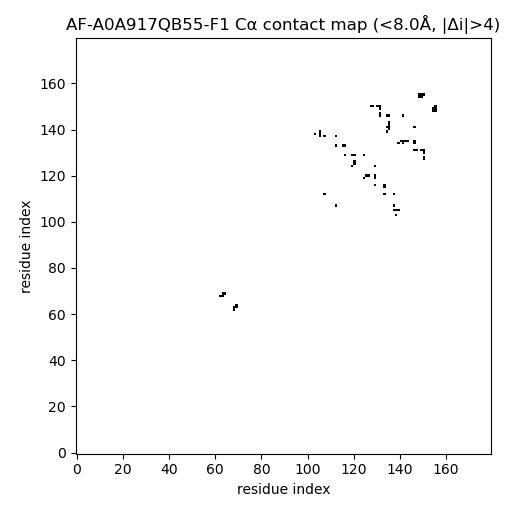5 39.592 1.00 63.19 81 GLU A CA 1
ATOM 625 C C . GLU A 1 81 ? -22.397 9.968 41.063 1.00 63.19 81 GLU A C 1
ATOM 627 O O . GLU A 1 81 ? -22.316 10.800 41.967 1.00 63.19 81 GLU A O 1
ATOM 632 N N . ILE A 1 82 ? -22.520 8.662 41.318 1.00 60.47 82 ILE A N 1
ATOM 633 C CA . ILE A 1 82 ? -22.494 8.105 42.677 1.00 60.47 82 ILE A CA 1
ATOM 634 C C . ILE A 1 82 ? -21.084 8.237 43.279 1.00 60.47 82 ILE A C 1
ATOM 636 O O . ILE A 1 82 ? -20.952 8.667 44.425 1.00 60.47 82 ILE A O 1
ATOM 640 N N . GLY A 1 83 ? -20.040 7.958 42.491 1.00 57.88 83 GLY A N 1
ATOM 641 C CA . GLY A 1 83 ? -18.637 8.112 42.888 1.00 57.88 83 GLY A CA 1
ATOM 642 C C . GLY A 1 83 ? -18.224 9.560 43.191 1.00 57.88 83 GLY A C 1
ATOM 643 O O . GLY A 1 83 ? -17.537 9.821 44.180 1.00 57.88 83 GLY A O 1
ATOM 644 N N . GLU A 1 84 ? -18.676 10.528 42.392 1.00 55.44 84 GLU A N 1
ATOM 645 C CA . GLU A 1 84 ? -18.378 11.954 42.592 1.00 55.44 84 GLU A CA 1
ATOM 646 C C . GLU A 1 84 ? -19.102 12.525 43.825 1.00 55.44 84 GLU A C 1
ATOM 648 O O . GLU A 1 84 ? -18.510 13.306 44.574 1.00 55.44 84 GLU A O 1
ATOM 653 N N . ARG A 1 85 ? -20.327 12.063 44.125 1.00 53.53 85 ARG A N 1
ATOM 654 C CA . ARG A 1 85 ? -21.024 12.417 45.377 1.00 53.53 85 ARG A CA 1
ATOM 655 C C . ARG A 1 85 ? -20.367 11.806 46.616 1.00 53.53 85 ARG A C 1
ATOM 657 O O . ARG A 1 85 ? -20.383 12.440 47.669 1.00 53.53 85 ARG A O 1
ATOM 664 N N . SER A 1 86 ? -19.770 10.616 46.512 1.00 52.62 86 SER A N 1
ATOM 665 C CA . SER A 1 86 ? -18.987 10.041 47.616 1.00 52.62 86 SER A CA 1
ATOM 666 C C . SER A 1 86 ? -17.650 10.757 47.837 1.00 52.62 86 SER A C 1
ATOM 668 O O . SER A 1 86 ? -17.258 10.945 48.982 1.00 52.62 86 SER A O 1
ATOM 670 N N . LEU A 1 87 ? -16.993 11.244 46.777 1.00 52.31 87 LEU A N 1
ATOM 671 C CA . LEU A 1 87 ? -15.709 11.955 46.877 1.00 52.31 87 LEU A CA 1
ATOM 672 C C . LEU A 1 87 ? -15.848 13.400 47.387 1.00 52.31 87 LEU A C 1
ATOM 674 O O . LEU A 1 87 ? -14.949 13.907 48.053 1.00 52.31 87 LEU A O 1
ATOM 678 N N . GLN A 1 88 ? -16.978 14.068 47.129 1.00 51.12 88 GLN A N 1
ATOM 679 C CA . GLN A 1 88 ? -17.247 15.416 47.655 1.00 51.12 88 GLN A CA 1
ATOM 680 C C . GLN A 1 88 ? -17.527 15.438 49.165 1.00 51.12 88 GLN A C 1
ATOM 682 O O . GLN A 1 88 ? -17.396 16.486 49.794 1.00 51.12 88 GLN A O 1
ATOM 687 N N . ARG A 1 89 ? -17.889 14.299 49.773 1.00 49.53 89 ARG A N 1
ATOM 688 C CA . ARG A 1 89 ? -18.150 14.211 51.219 1.00 49.53 89 ARG A CA 1
ATOM 689 C C . ARG A 1 89 ? -16.885 13.971 52.056 1.00 49.53 89 ARG A C 1
ATOM 691 O O . ARG A 1 89 ? -16.943 14.113 53.273 1.00 49.53 89 ARG A O 1
ATOM 698 N N . GLU A 1 90 ? -15.753 13.674 51.419 1.00 49.41 90 GLU A N 1
ATOM 699 C CA . GLU A 1 90 ? -14.477 13.358 52.082 1.00 49.41 90 GLU A CA 1
ATOM 700 C C . GLU A 1 90 ? -13.378 14.413 51.846 1.00 49.41 90 GLU A C 1
ATOM 702 O O . GLU A 1 90 ? -12.243 14.241 52.282 1.00 49.41 90 GLU A O 1
ATOM 707 N N . SER A 1 91 ? -13.677 15.552 51.209 1.00 45.41 91 SER A N 1
ATOM 708 C CA . SER A 1 91 ? -12.663 16.563 50.861 1.00 45.41 91 SER A CA 1
ATOM 709 C C . SER A 1 91 ? -12.293 17.529 52.002 1.00 45.41 91 SER A C 1
ATOM 711 O O . SER A 1 91 ? -12.054 18.714 51.761 1.00 45.41 91 SER A O 1
ATOM 713 N N . VAL A 1 92 ? -12.218 17.041 53.243 1.00 50.34 92 VAL A N 1
ATOM 714 C CA . VAL A 1 92 ? -11.549 17.743 54.350 1.00 50.34 92 VAL A CA 1
ATOM 715 C C . VAL A 1 92 ? -10.485 16.814 54.924 1.00 50.34 92 VAL A C 1
ATOM 717 O O . VAL A 1 92 ? -10.706 16.115 55.905 1.00 50.34 92 VAL A O 1
ATOM 720 N N . GLY A 1 93 ? -9.315 16.827 54.287 1.00 49.38 93 GLY A N 1
ATOM 721 C CA . GLY A 1 93 ? -8.099 16.215 54.816 1.00 49.38 93 GLY A CA 1
ATOM 722 C C . GLY A 1 93 ? -7.482 15.173 53.894 1.00 49.38 93 GLY A C 1
ATOM 723 O O . GLY A 1 93 ? -7.883 14.021 53.918 1.00 49.38 93 GLY A O 1
ATOM 724 N N . ALA A 1 94 ? -6.478 15.595 53.121 1.00 40.47 94 ALA A N 1
ATOM 725 C CA . ALA A 1 94 ? -5.182 14.917 52.973 1.00 40.47 94 ALA A CA 1
ATOM 726 C C . ALA A 1 94 ? -4.509 15.361 51.667 1.00 40.47 94 ALA A C 1
ATOM 728 O O . ALA A 1 94 ? -4.772 14.854 50.578 1.00 40.47 94 ALA A O 1
ATOM 729 N N . ALA A 1 95 ? -3.587 16.311 51.802 1.00 55.06 95 ALA A N 1
ATOM 730 C CA . ALA A 1 95 ? -2.393 16.301 50.977 1.00 55.06 95 ALA A CA 1
ATOM 731 C C . ALA A 1 95 ? -1.537 15.076 51.366 1.00 55.06 95 ALA A C 1
ATOM 733 O O . ALA A 1 95 ? -1.595 14.652 52.519 1.00 55.06 95 ALA A O 1
ATOM 734 N N . ILE A 1 96 ? -0.688 14.625 50.430 1.00 49.53 96 ILE A N 1
ATOM 735 C CA . ILE A 1 96 ? 0.416 13.640 50.546 1.00 49.53 96 ILE A CA 1
ATOM 736 C C . ILE A 1 96 ? 0.111 12.259 49.926 1.00 49.53 96 ILE A C 1
ATOM 738 O O . ILE A 1 96 ? -0.764 11.530 50.367 1.00 49.53 96 ILE A O 1
ATOM 742 N N . GLY A 1 97 ? 0.918 11.902 48.914 1.00 49.41 97 GLY A N 1
ATOM 743 C CA . GLY A 1 97 ? 1.327 10.526 48.600 1.00 49.41 97 GLY A CA 1
ATOM 744 C C . GLY A 1 97 ? 0.228 9.534 48.225 1.00 49.41 97 GLY A C 1
ATOM 745 O O . GLY A 1 97 ? -0.152 8.696 49.031 1.00 49.41 97 GLY A O 1
ATOM 746 N N . ARG A 1 98 ? -0.210 9.530 46.962 1.00 44.53 98 ARG A N 1
ATOM 747 C CA . ARG A 1 98 ? -1.078 8.463 46.449 1.00 44.53 98 ARG A CA 1
ATOM 748 C C . ARG A 1 98 ? -0.248 7.233 46.048 1.00 44.53 98 ARG A C 1
ATOM 750 O O . ARG A 1 98 ? -0.141 6.905 44.871 1.00 44.53 98 ARG A O 1
ATOM 757 N N . THR A 1 99 ? 0.333 6.548 47.029 1.00 46.31 99 THR A N 1
ATOM 758 C CA . THR A 1 99 ? 0.499 5.092 46.947 1.00 46.31 99 THR A CA 1
ATOM 759 C C . THR A 1 99 ? -0.898 4.501 47.083 1.00 46.31 99 THR A C 1
ATOM 761 O O . THR A 1 99 ? -1.490 4.515 48.159 1.00 46.31 99 THR A O 1
ATOM 764 N N . ILE A 1 100 ? -1.481 4.075 45.963 1.00 49.56 100 ILE A N 1
ATOM 765 C CA . ILE A 1 100 ? -2.770 3.380 45.959 1.00 49.56 100 ILE A CA 1
ATOM 766 C C . ILE A 1 100 ? -2.507 1.953 46.455 1.00 49.56 100 ILE A C 1
ATOM 768 O O . ILE A 1 100 ? -2.404 1.025 45.663 1.00 49.56 100 ILE A O 1
ATOM 772 N N . GLU A 1 101 ? -2.397 1.781 47.770 1.00 50.81 101 GLU A N 1
ATOM 773 C CA . GLU A 1 101 ? -2.637 0.501 48.444 1.00 50.81 101 GLU A CA 1
ATOM 774 C C . GLU A 1 101 ? -4.157 0.314 48.570 1.00 50.81 101 GLU A C 1
ATOM 776 O O . GLU A 1 101 ? -4.748 0.356 49.645 1.00 50.81 101 GLU A O 1
ATOM 781 N N . GLY A 1 102 ? -4.830 0.192 47.425 1.00 42.50 102 GLY A N 1
ATOM 782 C CA . GLY A 1 102 ? -6.122 -0.487 47.385 1.00 42.50 102 GLY A CA 1
ATOM 783 C C . GLY A 1 102 ? -5.864 -1.994 47.386 1.00 42.50 102 GLY A C 1
ATOM 784 O O . GLY A 1 102 ? -4.787 -2.404 46.952 1.00 42.50 102 GLY A O 1
ATOM 785 N N . PRO A 1 103 ? -6.804 -2.841 47.841 1.00 45.94 103 PRO A N 1
ATOM 786 C CA . PRO A 1 103 ? -6.635 -4.281 47.711 1.00 45.94 103 PRO A CA 1
ATOM 787 C C . PRO A 1 103 ? -6.397 -4.588 46.229 1.00 45.94 103 PRO A C 1
ATOM 789 O O . PRO A 1 103 ? -7.269 -4.335 45.397 1.00 45.94 103 PRO A O 1
ATOM 792 N N . GLU A 1 104 ? -5.195 -5.068 45.900 1.00 55.84 104 GLU A N 1
ATOM 793 C CA . GLU A 1 104 ? -4.831 -5.567 44.577 1.00 55.84 104 GLU A CA 1
ATOM 794 C C . GLU A 1 104 ? -5.716 -6.780 44.292 1.00 55.84 104 GLU A C 1
ATOM 796 O O . GLU A 1 104 ? -5.347 -7.933 44.517 1.00 55.84 104 GLU A O 1
ATOM 801 N N . ILE A 1 105 ? -6.936 -6.531 43.819 1.00 50.94 105 ILE A N 1
ATOM 802 C CA . ILE A 1 105 ? -7.771 -7.561 43.222 1.00 50.94 105 ILE A CA 1
ATOM 803 C C . ILE A 1 105 ? -7.129 -7.852 41.863 1.00 50.94 105 ILE A C 1
ATOM 805 O O . ILE A 1 105 ? -7.542 -7.348 40.819 1.00 50.94 105 ILE A O 1
ATOM 809 N N . GLY A 1 106 ? -6.031 -8.606 41.917 1.00 59.78 106 GLY A N 1
ATOM 810 C CA . GLY A 1 106 ? -5.246 -9.070 40.788 1.00 59.78 106 GLY A CA 1
ATOM 811 C C . GLY A 1 106 ? -6.067 -10.046 39.963 1.00 59.78 106 GLY A C 1
ATOM 812 O O . GLY A 1 106 ? -5.948 -11.261 40.114 1.00 59.78 106 GLY A O 1
ATOM 813 N N . TYR A 1 107 ? -6.919 -9.509 39.092 1.00 57.84 107 TYR A N 1
ATOM 814 C CA . TYR A 1 107 ? -7.585 -10.290 38.060 1.00 57.84 107 TYR A CA 1
ATOM 815 C C . TYR A 1 107 ? -6.575 -10.634 36.969 1.00 57.84 107 TYR A C 1
ATOM 817 O O . TYR A 1 107 ? -6.402 -9.938 35.968 1.00 57.84 107 TYR A O 1
ATOM 825 N N 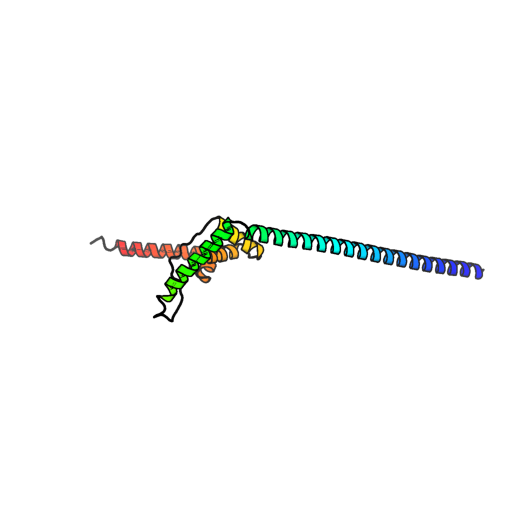. ASP A 1 108 ? -5.890 -11.742 37.200 1.00 70.19 108 ASP A N 1
ATOM 826 C CA . ASP A 1 108 ? -5.003 -12.376 36.248 1.00 70.19 108 ASP A CA 1
ATOM 827 C C . ASP A 1 108 ? -5.786 -13.434 35.459 1.00 70.19 108 ASP A C 1
ATOM 829 O O . ASP A 1 108 ? -5.892 -14.592 35.866 1.00 70.19 108 ASP A O 1
ATOM 833 N N . SER A 1 109 ? -6.415 -13.015 34.358 1.00 79.00 109 SER A N 1
ATOM 834 C CA . SER A 1 109 ? -7.075 -13.936 33.431 1.00 79.00 109 SER A CA 1
ATOM 835 C C . SER A 1 109 ? -6.098 -14.430 32.362 1.00 79.00 109 SER A C 1
ATOM 837 O O . SER A 1 109 ? -5.209 -13.703 31.910 1.00 79.00 109 SER A O 1
ATOM 839 N N . VAL A 1 110 ? -6.288 -15.670 31.901 1.00 76.19 110 VAL A N 1
ATOM 840 C CA . VAL A 1 110 ? -5.503 -16.252 30.793 1.00 76.19 110 V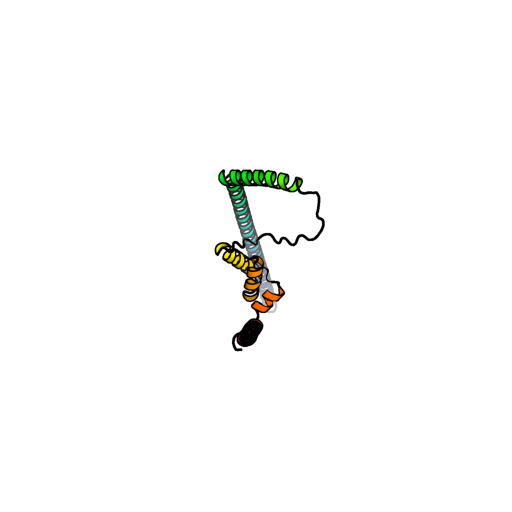AL A CA 1
ATOM 841 C C . VAL A 1 110 ? -5.613 -15.382 29.534 1.00 76.19 110 VAL A C 1
ATOM 843 O O . VAL A 1 110 ? -4.624 -15.153 28.837 1.00 76.19 110 VAL A O 1
ATOM 846 N N . GLU A 1 111 ? -6.797 -14.818 29.298 1.00 79.56 111 GLU A N 1
ATOM 847 C CA . GLU A 1 111 ? -7.062 -13.877 28.210 1.00 79.56 111 GLU A CA 1
ATOM 848 C C . GLU A 1 111 ? -6.190 -12.620 28.327 1.00 79.56 111 GLU A C 1
ATOM 850 O O . GLU A 1 111 ? -5.551 -12.227 27.350 1.00 79.56 111 GLU A O 1
ATOM 855 N N . ARG A 1 112 ? -6.066 -12.047 29.533 1.00 77.25 112 ARG A N 1
ATOM 856 C CA . ARG A 1 112 ? -5.218 -10.877 29.803 1.00 77.25 112 ARG A CA 1
ATOM 857 C C . ARG A 1 112 ? -3.740 -11.176 29.560 1.00 77.25 112 ARG A C 1
ATOM 859 O O . ARG A 1 112 ? -3.071 -10.377 28.910 1.00 77.25 112 ARG A O 1
ATOM 866 N N . ARG A 1 113 ? -3.237 -12.337 30.000 1.00 76.81 113 ARG A N 1
ATOM 867 C CA . ARG A 1 113 ? -1.845 -12.754 29.735 1.00 76.81 113 ARG A CA 1
ATOM 868 C C . ARG A 1 113 ? -1.565 -12.885 28.240 1.00 76.81 113 ARG A C 1
ATOM 870 O O . ARG A 1 113 ? -0.542 -12.404 27.761 1.00 76.81 113 ARG A O 1
ATOM 877 N N . SER A 1 114 ? -2.492 -13.491 27.497 1.00 80.38 114 SER A N 1
ATOM 878 C CA . SER A 1 114 ? -2.353 -13.668 26.048 1.00 80.38 114 SER A CA 1
ATOM 879 C C . SER A 1 114 ? -2.402 -12.340 25.282 1.00 80.38 114 SER A C 1
ATOM 881 O O . SER A 1 114 ? -1.623 -12.138 24.353 1.00 80.38 114 SER A O 1
ATOM 883 N N . ALA A 1 115 ? -3.252 -11.401 25.714 1.00 81.38 115 ALA A N 1
ATOM 884 C CA . ALA A 1 115 ? -3.349 -10.068 25.131 1.00 81.38 115 ALA A CA 1
ATOM 885 C C . ALA A 1 115 ? -2.068 -9.248 25.349 1.00 81.38 115 ALA A C 1
ATOM 887 O O . ALA A 1 115 ? -1.574 -8.629 24.407 1.00 81.38 115 ALA A O 1
ATOM 888 N N . ILE A 1 116 ? -1.504 -9.291 26.560 1.00 82.69 116 ILE A N 1
ATOM 889 C CA . ILE A 1 116 ? -0.241 -8.619 26.896 1.00 82.69 116 ILE A CA 1
ATOM 890 C C . ILE A 1 116 ? 0.920 -9.227 26.102 1.00 82.69 116 ILE A C 1
ATOM 892 O O . ILE A 1 116 ? 1.687 -8.500 25.476 1.00 82.69 116 ILE A O 1
ATOM 896 N N . ALA A 1 117 ? 1.017 -10.557 26.041 1.00 81.81 117 ALA A N 1
ATOM 897 C CA . ALA A 1 117 ? 2.052 -11.231 25.259 1.00 81.81 117 ALA A CA 1
ATOM 898 C C . ALA A 1 117 ? 1.975 -10.872 23.763 1.00 81.81 117 ALA A C 1
ATOM 900 O O . ALA A 1 117 ? 2.988 -10.540 23.149 1.00 81.81 117 ALA A O 1
ATOM 901 N N . ALA A 1 118 ? 0.768 -10.863 23.187 1.00 83.94 118 ALA A N 1
ATOM 902 C CA . ALA A 1 118 ? 0.556 -10.468 21.797 1.00 83.94 118 ALA A CA 1
ATOM 903 C C . ALA A 1 118 ? 0.892 -8.988 21.546 1.00 83.94 118 ALA A C 1
ATOM 905 O O . ALA A 1 118 ? 1.388 -8.641 20.474 1.00 83.94 118 ALA A O 1
ATOM 906 N N . HIS A 1 119 ? 0.633 -8.113 22.520 1.00 84.25 119 HIS A N 1
ATOM 907 C CA . HIS A 1 119 ? 1.000 -6.702 22.452 1.00 84.25 119 HIS A CA 1
ATOM 908 C C . HIS A 1 119 ? 2.523 -6.515 22.460 1.00 84.25 119 HIS A C 1
ATOM 910 O O . HIS A 1 119 ? 3.070 -5.904 21.546 1.00 84.25 119 HIS A O 1
ATOM 916 N N . LEU A 1 120 ? 3.219 -7.134 23.415 1.00 85.06 120 LEU A N 1
ATOM 917 C CA . LEU A 1 120 ? 4.679 -7.062 23.541 1.00 85.06 120 LEU A CA 1
ATOM 918 C C . LEU A 1 120 ? 5.401 -7.659 22.324 1.00 85.06 120 LEU A C 1
ATOM 920 O O . LEU A 1 120 ? 6.434 -7.146 21.895 1.00 85.06 120 LEU A O 1
ATOM 924 N N . GLN A 1 121 ? 4.826 -8.699 21.715 1.00 84.06 121 GLN A N 1
ATOM 925 C CA . GLN A 1 121 ? 5.337 -9.268 20.470 1.00 84.06 121 GLN A CA 1
ATOM 926 C C . GLN A 1 121 ? 5.179 -8.306 19.281 1.00 84.06 121 GLN A C 1
ATOM 928 O O . GLN A 1 121 ? 6.077 -8.220 18.445 1.00 84.06 121 GLN A O 1
ATOM 933 N N . ARG A 1 122 ? 4.072 -7.552 19.203 1.00 84.75 122 ARG A N 1
ATOM 934 C CA . ARG A 1 122 ? 3.884 -6.511 18.172 1.00 84.75 122 ARG A CA 1
ATOM 935 C C . ARG A 1 122 ? 4.853 -5.342 18.338 1.00 84.75 122 ARG A C 1
ATOM 937 O O . ARG A 1 122 ? 5.239 -4.745 17.340 1.00 84.75 122 ARG A O 1
ATOM 944 N N . GLU A 1 123 ? 5.258 -5.042 19.567 1.00 83.69 123 GLU A N 1
ATOM 945 C CA . GLU A 1 123 ? 6.266 -4.022 19.881 1.00 83.69 123 GLU A CA 1
ATOM 946 C C . GLU A 1 123 ? 7.714 -4.492 19.647 1.00 83.69 123 GLU A C 1
ATOM 948 O O . GLU A 1 123 ? 8.646 -3.705 19.802 1.00 83.69 123 GLU A O 1
ATOM 953 N N . GLY A 1 124 ? 7.925 -5.757 19.262 1.00 81.75 124 GLY A N 1
ATOM 954 C CA . GLY A 1 124 ? 9.257 -6.303 18.986 1.00 81.75 124 GLY A CA 1
ATOM 955 C C . GLY A 1 124 ? 10.104 -6.542 20.239 1.00 81.75 124 GLY A C 1
ATOM 956 O O . GLY A 1 124 ? 11.331 -6.582 20.155 1.00 81.75 124 GLY A O 1
ATOM 957 N N . VAL A 1 125 ? 9.473 -6.689 21.407 1.00 82.19 125 VAL A N 1
ATOM 958 C CA . VAL A 1 125 ? 10.171 -6.965 22.668 1.00 82.19 125 VAL A CA 1
ATOM 959 C C . VAL A 1 125 ? 10.686 -8.408 22.664 1.00 82.19 125 VAL A C 1
ATOM 961 O O . VAL A 1 125 ? 9.937 -9.343 22.381 1.00 82.19 125 VAL A O 1
ATOM 964 N N . ALA A 1 126 ? 11.967 -8.598 22.997 1.00 79.56 126 ALA A N 1
ATOM 965 C CA . ALA A 1 126 ? 12.565 -9.924 23.149 1.00 79.56 126 ALA A CA 1
ATOM 966 C C . ALA A 1 126 ? 11.798 -10.759 24.200 1.00 79.56 126 ALA A C 1
ATOM 968 O O . ALA A 1 126 ? 11.383 -10.200 25.220 1.00 79.56 126 ALA A O 1
ATOM 969 N N . PRO A 1 127 ? 11.626 -12.079 24.001 1.00 72.06 127 PRO A N 1
ATOM 970 C CA . PRO A 1 127 ? 10.778 -12.919 24.856 1.00 72.06 127 PRO A CA 1
ATOM 971 C C . PRO A 1 127 ? 11.192 -12.886 26.336 1.00 72.06 127 PRO A C 1
ATOM 973 O O . PRO A 1 127 ? 10.330 -12.838 27.211 1.00 72.06 127 PRO A O 1
ATOM 976 N N . ASP A 1 128 ? 12.494 -12.790 26.610 1.00 74.12 128 ASP A N 1
ATOM 977 C CA . ASP A 1 128 ? 13.042 -12.717 27.971 1.00 74.12 128 ASP A CA 1
ATOM 978 C C . ASP A 1 128 ? 12.635 -11.421 28.701 1.00 74.12 128 ASP A C 1
ATOM 980 O O . ASP A 1 128 ? 12.402 -11.406 29.909 1.00 74.12 128 ASP A O 1
ATOM 984 N N . LEU A 1 129 ? 12.496 -10.315 27.962 1.00 73.81 129 LEU A N 1
ATOM 985 C CA . LEU A 1 129 ? 12.040 -9.024 28.492 1.00 73.81 129 LEU A CA 1
ATOM 986 C C . LEU A 1 129 ? 10.511 -8.917 28.512 1.00 73.81 129 LEU A C 1
ATOM 988 O O . LEU A 1 129 ? 9.950 -8.169 29.318 1.00 73.81 129 LEU A O 1
ATOM 992 N N . ALA A 1 130 ? 9.837 -9.669 27.642 1.00 78.00 130 ALA A N 1
ATOM 993 C CA . ALA A 1 130 ? 8.387 -9.722 27.584 1.00 78.00 130 ALA A CA 1
ATOM 994 C C . ALA A 1 130 ? 7.805 -10.363 28.851 1.00 78.00 130 ALA A C 1
ATOM 996 O O . ALA A 1 130 ? 6.821 -9.857 29.381 1.00 78.00 130 ALA A O 1
ATOM 997 N N . GLU A 1 131 ? 8.443 -11.404 29.399 1.00 73.00 131 GLU A N 1
ATOM 998 C CA . GLU A 1 131 ? 8.017 -12.02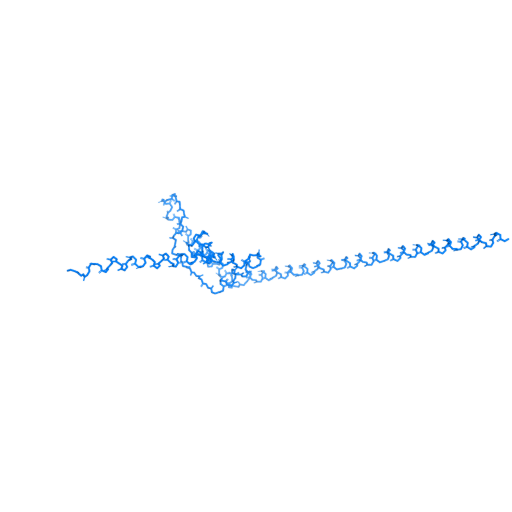3 30.662 1.00 73.00 131 GLU A CA 1
ATOM 999 C C . GLU A 1 131 ? 8.108 -11.037 31.839 1.00 73.00 131 GLU A C 1
ATOM 1001 O O . GLU A 1 131 ? 7.157 -10.895 32.609 1.00 73.00 131 GLU A O 1
ATOM 1006 N N . ALA A 1 132 ? 9.213 -10.291 31.944 1.00 71.69 132 ALA A N 1
ATOM 1007 C CA . ALA A 1 132 ? 9.388 -9.266 32.974 1.00 71.69 132 ALA A CA 1
ATOM 1008 C C . ALA A 1 132 ? 8.328 -8.158 32.876 1.00 71.69 132 ALA A C 1
ATOM 1010 O O . ALA A 1 132 ? 7.726 -7.789 33.884 1.00 71.69 132 ALA A O 1
ATOM 1011 N N . ARG A 1 133 ? 8.060 -7.649 31.666 1.00 73.81 133 ARG A N 1
ATOM 1012 C CA . ARG A 1 133 ? 7.022 -6.628 31.442 1.00 73.81 133 ARG A CA 1
ATOM 1013 C C . ARG A 1 133 ? 5.620 -7.150 31.702 1.00 73.81 133 ARG A C 1
ATOM 1015 O O . ARG A 1 133 ? 4.839 -6.466 32.353 1.00 73.81 133 ARG A O 1
ATOM 1022 N N . MET A 1 134 ? 5.332 -8.376 31.282 1.00 74.88 134 MET A N 1
ATOM 1023 C CA . MET A 1 134 ? 4.064 -9.039 31.562 1.00 74.88 134 MET A CA 1
ATOM 1024 C C . MET A 1 134 ? 3.837 -9.179 33.075 1.00 74.88 134 MET A C 1
ATOM 1026 O O . MET A 1 134 ? 2.741 -8.907 33.553 1.00 74.88 134 MET A O 1
ATOM 1030 N N . LEU A 1 135 ? 4.865 -9.536 33.851 1.00 72.25 135 LEU A N 1
ATOM 1031 C CA . LEU A 1 135 ? 4.774 -9.619 35.313 1.00 72.25 135 LEU A CA 1
ATOM 1032 C C . LEU A 1 135 ? 4.543 -8.251 35.976 1.00 72.25 135 LEU A C 1
ATOM 1034 O O . LEU A 1 135 ? 3.759 -8.178 36.923 1.00 72.25 135 LEU A O 1
ATOM 1038 N N . MET A 1 136 ? 5.163 -7.185 35.456 1.00 71.25 136 MET A N 1
ATOM 1039 C CA . MET A 1 136 ? 4.911 -5.809 35.906 1.00 71.25 136 MET A CA 1
ATOM 1040 C C . MET A 1 136 ? 3.476 -5.364 35.589 1.00 71.25 136 MET A C 1
ATOM 1042 O O . MET A 1 136 ? 2.777 -4.855 36.461 1.00 71.25 136 MET A O 1
ATOM 1046 N N . GLU A 1 137 ? 2.997 -5.605 34.367 1.00 70.75 137 GLU A N 1
ATOM 1047 C CA . GLU A 1 137 ? 1.644 -5.228 33.939 1.00 70.75 137 GLU A CA 1
ATOM 1048 C C . GLU A 1 137 ? 0.541 -6.052 34.621 1.00 70.75 137 GLU A C 1
ATOM 1050 O O . GLU A 1 137 ? -0.600 -5.602 34.716 1.00 70.75 137 GLU A O 1
ATOM 1055 N N . ILE A 1 138 ? 0.838 -7.262 35.108 1.00 69.12 138 ILE A N 1
ATOM 1056 C CA . ILE A 1 138 ? -0.085 -8.097 35.902 1.00 69.12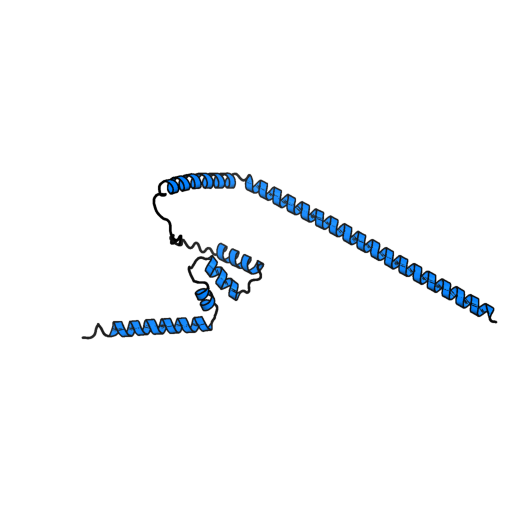 138 ILE A CA 1
ATOM 1057 C C . ILE A 1 138 ? -0.226 -7.610 37.349 1.00 69.12 138 ILE A C 1
ATOM 1059 O O . ILE A 1 138 ? -1.147 -8.039 38.041 1.00 69.12 138 ILE A O 1
ATOM 1063 N N . GLY A 1 139 ? 0.584 -6.643 37.786 1.00 59.06 139 GLY A N 1
ATOM 1064 C CA . GLY A 1 139 ? 0.387 -6.006 39.086 1.00 59.06 139 GLY A CA 1
ATOM 1065 C C . GLY A 1 139 ? 0.665 -6.947 40.256 1.00 59.06 139 GLY A C 1
ATOM 1066 O O . GLY A 1 139 ? 0.090 -6.796 41.321 1.00 59.06 139 GLY A O 1
ATOM 1067 N N . ARG A 1 140 ? 1.551 -7.934 40.083 1.00 54.16 140 ARG A N 1
ATOM 1068 C CA . ARG A 1 140 ? 2.281 -8.480 41.232 1.00 54.16 140 ARG A CA 1
ATOM 1069 C C . ARG A 1 140 ? 3.341 -7.423 41.515 1.00 54.16 140 ARG A C 1
ATOM 10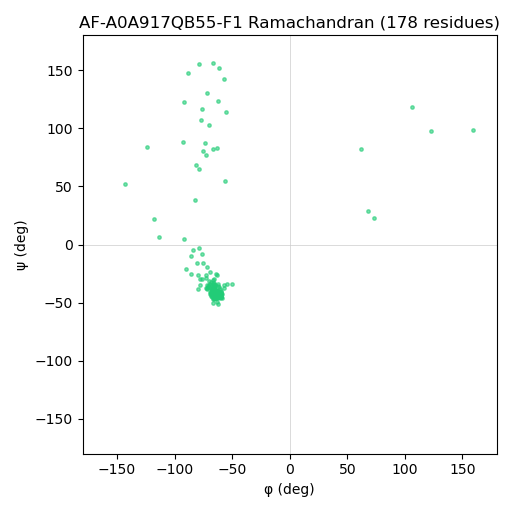71 O O . ARG A 1 140 ? 4.229 -7.326 40.679 1.00 54.16 140 ARG A O 1
ATOM 1078 N N . GLY A 1 141 ? 3.225 -6.630 42.584 1.00 50.91 141 GLY A N 1
ATOM 1079 C CA . GLY A 1 141 ? 4.099 -5.493 42.946 1.00 50.91 141 GLY A CA 1
ATOM 1080 C C . GLY A 1 141 ? 5.604 -5.791 43.092 1.00 50.91 141 GLY A C 1
ATOM 1081 O O . GLY A 1 141 ? 6.211 -5.526 44.121 1.00 50.91 141 GLY A O 1
ATOM 1082 N N . ILE A 1 142 ? 6.209 -6.366 42.063 1.00 53.53 142 ILE A N 1
ATOM 1083 C CA . ILE A 1 142 ? 7.604 -6.751 41.954 1.00 53.53 142 ILE A CA 1
ATOM 1084 C C . ILE A 1 142 ? 8.307 -5.554 41.332 1.00 53.53 142 ILE A C 1
ATOM 1086 O O . ILE A 1 142 ? 7.928 -5.093 40.251 1.00 53.53 142 ILE A O 1
ATOM 1090 N N . SER A 1 143 ? 9.312 -5.030 42.029 1.00 51.91 143 SER A N 1
ATOM 1091 C CA . SER A 1 143 ? 10.067 -3.884 41.529 1.00 51.91 143 SER A CA 1
ATOM 1092 C C . SER A 1 143 ? 10.755 -4.239 40.197 1.00 51.91 143 SER A C 1
ATOM 1094 O O . SER A 1 143 ? 11.115 -5.403 39.987 1.00 51.91 143 SER A O 1
ATOM 1096 N N . PRO A 1 144 ? 10.998 -3.265 39.297 1.00 53.72 144 PRO A N 1
ATOM 1097 C CA . PRO A 1 144 ? 11.703 -3.501 38.031 1.00 53.72 144 PRO A CA 1
ATOM 1098 C C . PRO A 1 144 ? 13.029 -4.258 38.219 1.00 53.72 144 PRO A C 1
ATOM 1100 O O . PRO A 1 144 ? 13.414 -5.105 37.406 1.00 53.72 144 PRO A O 1
ATOM 1103 N N . GLU A 1 145 ? 13.692 -3.997 39.346 1.00 54.50 145 GLU A N 1
ATOM 1104 C CA . GLU A 1 145 ? 14.930 -4.639 39.765 1.00 54.50 145 GLU A CA 1
ATOM 1105 C C . GLU A 1 145 ? 14.730 -6.114 40.154 1.00 54.50 145 GLU A C 1
ATOM 1107 O O . GLU A 1 145 ? 15.520 -6.975 39.764 1.00 54.50 145 GLU A O 1
ATOM 1112 N N . GLU A 1 146 ? 13.646 -6.452 40.854 1.00 54.94 146 GLU A N 1
ATOM 1113 C CA . GLU A 1 146 ? 13.295 -7.840 41.160 1.00 54.94 146 GLU A CA 1
ATOM 1114 C C . GLU A 1 146 ? 12.864 -8.631 39.917 1.00 54.94 146 GLU A C 1
ATOM 1116 O O . GLU A 1 146 ? 13.179 -9.819 39.817 1.00 54.94 146 GLU A O 1
ATOM 1121 N N . THR A 1 147 ? 12.202 -8.007 38.938 1.00 56.69 147 THR A N 1
ATOM 1122 C CA . THR A 1 147 ? 11.905 -8.666 37.655 1.00 56.69 147 THR A CA 1
ATOM 1123 C C . THR A 1 147 ? 13.173 -8.981 36.866 1.00 56.69 147 THR A C 1
ATOM 1125 O O . THR A 1 147 ? 13.309 -10.098 36.369 1.00 56.69 147 THR A O 1
ATOM 1128 N N . ALA A 1 148 ? 14.148 -8.067 36.819 1.00 58.53 148 ALA A N 1
ATOM 1129 C CA . ALA A 1 148 ? 15.440 -8.322 36.178 1.00 58.53 148 ALA A CA 1
ATOM 1130 C C . ALA A 1 148 ? 16.217 -9.457 36.876 1.00 58.53 148 ALA A C 1
ATOM 1132 O O . ALA A 1 148 ? 16.776 -10.337 36.217 1.00 58.53 148 ALA A O 1
ATOM 1133 N N . ARG A 1 149 ? 16.177 -9.506 38.216 1.00 58.53 149 ARG A N 1
ATOM 1134 C CA . ARG A 1 149 ? 16.758 -10.603 39.016 1.00 58.53 149 ARG A CA 1
ATOM 1135 C C . ARG A 1 149 ? 16.052 -11.941 38.793 1.00 58.53 149 ARG A C 1
ATOM 1137 O O . ARG A 1 149 ? 16.684 -12.984 38.905 1.00 58.53 149 ARG A O 1
ATOM 1144 N N . ARG A 1 150 ? 14.757 -11.941 38.466 1.00 56.91 150 ARG A N 1
ATOM 1145 C CA . ARG A 1 150 ? 14.028 -13.165 38.113 1.00 56.91 150 ARG A CA 1
ATOM 1146 C C . ARG A 1 150 ? 14.278 -13.609 36.685 1.00 56.91 150 ARG A C 1
ATOM 1148 O O . ARG A 1 150 ? 14.143 -14.792 36.442 1.00 56.91 150 ARG A O 1
ATOM 1155 N N . VAL A 1 151 ? 14.621 -12.748 35.738 1.00 55.56 151 VAL A N 1
ATOM 1156 C CA . VAL A 1 151 ? 14.932 -13.200 34.368 1.00 55.56 151 VAL A CA 1
ATOM 1157 C C . VAL A 1 151 ? 16.338 -13.807 34.290 1.00 55.56 151 VAL A C 1
ATOM 1159 O O . VAL A 1 151 ? 16.557 -14.749 33.536 1.00 55.56 151 VAL A O 1
ATOM 1162 N N . ASN A 1 152 ? 17.276 -13.358 35.132 1.00 60.44 152 ASN A N 1
ATOM 1163 C CA . ASN A 1 152 ? 18.628 -13.912 35.157 1.00 60.44 152 ASN A CA 1
ATOM 1164 C C . ASN A 1 152 ? 18.676 -15.299 35.862 1.00 60.44 152 ASN A C 1
ATOM 1166 O O . ASN A 1 152 ? 18.414 -15.386 37.068 1.00 60.44 152 ASN A O 1
ATOM 1170 N N . PRO A 1 153 ? 19.035 -16.397 35.161 1.00 58.19 153 PRO A N 1
ATOM 1171 C CA . PRO A 1 153 ? 19.076 -17.743 35.741 1.00 58.19 153 PRO A CA 1
ATOM 1172 C C . PRO A 1 153 ? 20.109 -17.892 36.870 1.00 58.19 153 PRO A C 1
ATOM 1174 O O . PRO A 1 153 ? 19.914 -18.717 37.763 1.00 58.19 153 PRO A O 1
ATOM 1177 N N . GLU A 1 154 ? 21.173 -17.085 36.882 1.00 56.28 154 GLU A N 1
ATOM 1178 C CA . GLU A 1 154 ? 22.171 -17.086 37.961 1.00 56.28 154 GLU A CA 1
ATOM 1179 C C . GLU A 1 154 ? 21.625 -16.448 39.247 1.00 56.28 154 GLU A C 1
ATOM 1181 O O . GLU A 1 154 ? 21.843 -16.956 40.350 1.00 56.28 154 GLU A O 1
ATOM 1186 N N . ALA A 1 155 ? 20.822 -15.392 39.112 1.00 56.97 155 ALA A N 1
ATOM 1187 C CA . ALA A 1 155 ? 20.179 -14.721 40.239 1.00 56.97 155 ALA A CA 1
ATOM 1188 C C . ALA A 1 155 ? 19.021 -15.543 40.842 1.00 56.97 155 ALA A C 1
ATOM 1190 O O . ALA A 1 155 ? 18.751 -15.430 42.042 1.00 56.97 155 ALA A O 1
ATOM 1191 N N . ARG A 1 156 ? 18.372 -16.423 40.059 1.00 57.38 156 ARG A N 1
ATOM 1192 C CA . ARG A 1 156 ? 17.426 -17.431 40.586 1.00 57.38 156 ARG A CA 1
ATOM 1193 C C . ARG A 1 156 ? 18.130 -18.412 41.527 1.00 57.38 156 ARG A C 1
ATOM 1195 O O . ARG A 1 156 ? 17.721 -18.553 42.676 1.00 57.38 156 ARG A O 1
ATOM 1202 N N . ARG A 1 157 ? 19.249 -18.997 41.079 1.00 62.69 157 ARG A N 1
ATOM 1203 C CA . ARG A 1 157 ? 20.032 -19.975 41.859 1.00 62.69 157 ARG A CA 1
ATOM 1204 C C . ARG A 1 157 ? 20.537 -19.397 43.183 1.00 62.69 157 ARG A C 1
ATOM 1206 O O . ARG A 1 157 ? 20.459 -20.067 44.206 1.00 62.69 157 ARG A O 1
ATOM 1213 N N . MET A 1 158 ? 21.002 -18.145 43.186 1.00 59.62 158 MET A N 1
ATOM 1214 C CA . MET A 1 158 ? 21.433 -17.474 44.421 1.00 59.62 158 MET A CA 1
ATOM 1215 C C . MET A 1 158 ? 20.291 -17.212 45.413 1.00 59.62 158 MET A C 1
ATOM 1217 O O . MET A 1 158 ? 20.497 -17.325 46.620 1.00 59.62 158 MET A O 1
ATOM 1221 N N . ASN A 1 159 ? 19.092 -16.873 44.934 1.00 60.56 159 ASN A N 1
ATOM 1222 C CA . ASN A 1 159 ? 17.941 -16.631 45.809 1.00 60.56 159 ASN A CA 1
ATOM 1223 C C . ASN A 1 159 ? 17.398 -17.916 46.436 1.00 60.56 159 ASN A C 1
ATOM 1225 O O . ASN A 1 159 ? 17.012 -17.903 47.607 1.00 60.56 159 ASN A O 1
ATOM 1229 N N . ASP A 1 160 ? 17.390 -19.015 45.684 1.00 66.19 160 ASP A N 1
ATOM 1230 C CA . ASP A 1 160 ? 16.960 -20.316 46.196 1.00 66.19 160 ASP A CA 1
ATOM 1231 C C . ASP A 1 160 ? 17.914 -20.808 47.295 1.00 66.19 160 ASP A C 1
ATOM 1233 O O . ASP A 1 160 ? 17.462 -21.143 48.391 1.00 66.19 160 ASP A O 1
ATOM 1237 N N . LEU A 1 161 ? 19.229 -20.685 47.073 1.00 67.25 161 LEU A N 1
ATOM 1238 C CA . LEU A 1 161 ? 20.258 -20.958 48.086 1.00 67.25 161 LEU A CA 1
ATOM 1239 C C . LEU A 1 161 ? 20.119 -20.051 49.322 1.00 67.25 161 LEU A C 1
ATOM 1241 O O . LEU A 1 161 ? 20.216 -20.517 50.456 1.00 67.25 161 LEU A O 1
ATOM 1245 N N . GLY A 1 162 ? 19.845 -18.756 49.130 1.00 67.62 162 GLY A N 1
ATOM 1246 C CA . GLY A 1 162 ? 19.636 -17.808 50.230 1.00 67.62 162 GLY A CA 1
ATOM 1247 C C . GLY A 1 162 ? 18.386 -18.111 51.064 1.00 67.62 162 GLY A C 1
ATOM 1248 O O . GLY A 1 162 ? 18.414 -18.006 52.293 1.00 67.62 162 GLY A O 1
ATOM 1249 N N . ARG A 1 163 ? 17.291 -18.538 50.420 1.00 66.38 163 ARG A N 1
ATOM 1250 C CA . ARG A 1 163 ? 16.064 -18.981 51.103 1.00 66.38 163 ARG A CA 1
ATOM 1251 C C . ARG A 1 163 ? 16.259 -20.292 51.851 1.00 66.38 163 ARG A C 1
ATOM 1253 O O . ARG A 1 163 ? 15.688 -20.448 52.930 1.00 66.38 163 ARG A O 1
ATOM 1260 N N . GLU A 1 164 ? 17.028 -21.225 51.304 1.00 65.44 164 GLU A N 1
ATOM 1261 C CA . GLU A 1 164 ? 17.357 -22.482 51.979 1.00 65.44 164 GLU A CA 1
ATOM 1262 C C . GLU A 1 164 ? 18.209 -22.241 53.225 1.00 65.44 164 GLU A C 1
ATOM 1264 O O . GLU A 1 164 ? 17.826 -22.697 54.303 1.00 65.44 164 GLU A O 1
ATOM 1269 N N . LEU A 1 165 ? 19.253 -21.410 53.131 1.00 67.50 165 LEU A N 1
ATOM 1270 C CA . LEU A 1 165 ? 20.067 -21.013 54.286 1.00 67.50 165 LEU A CA 1
ATOM 1271 C C . LEU A 1 165 ? 19.256 -20.283 55.367 1.00 67.50 165 LEU A C 1
ATOM 1273 O O . LEU A 1 165 ? 19.476 -20.492 56.561 1.00 67.50 165 LEU A O 1
ATOM 1277 N N . ALA A 1 166 ? 18.307 -19.428 54.977 1.00 65.69 166 ALA A N 1
ATOM 1278 C CA . ALA A 1 166 ? 17.433 -18.742 55.928 1.00 65.69 166 ALA A CA 1
ATOM 1279 C C . ALA A 1 166 ? 16.517 -19.726 56.677 1.00 65.69 166 ALA A C 1
ATOM 1281 O O . ALA A 1 166 ? 16.379 -19.639 57.898 1.00 65.69 166 ALA A O 1
ATOM 1282 N N . ARG A 1 167 ? 15.944 -20.708 55.967 1.00 67.50 167 ARG A N 1
ATOM 1283 C CA . ARG A 1 167 ? 15.124 -21.773 56.570 1.00 67.50 167 ARG A CA 1
ATOM 1284 C C . ARG A 1 167 ? 15.948 -22.704 57.457 1.00 67.50 167 ARG A C 1
ATOM 1286 O O . ARG A 1 167 ? 15.443 -23.183 58.469 1.00 67.50 167 ARG A O 1
ATOM 1293 N N . GLU A 1 168 ? 17.197 -22.969 57.093 1.00 64.50 168 GLU A N 1
ATOM 1294 C CA . GLU A 1 168 ? 18.113 -23.793 57.881 1.00 64.50 168 GLU A CA 1
ATOM 1295 C C . GLU A 1 168 ? 18.515 -23.091 59.187 1.00 64.50 168 GLU A C 1
ATOM 1297 O O . GLU A 1 168 ? 18.462 -23.699 60.257 1.00 64.50 168 GLU A O 1
ATOM 1302 N N . ARG A 1 169 ? 18.774 -21.776 59.137 1.00 65.81 169 ARG A N 1
ATOM 1303 C CA . ARG A 1 169 ? 18.988 -20.948 60.336 1.00 65.81 169 ARG A CA 1
ATOM 1304 C C . ARG A 1 169 ? 17.760 -20.900 61.250 1.00 65.81 169 ARG A C 1
ATOM 1306 O O . ARG A 1 169 ? 17.919 -21.033 62.459 1.00 65.81 169 ARG A O 1
ATOM 1313 N N . GLU A 1 170 ? 16.547 -20.776 60.704 1.00 60.44 170 GLU A N 1
ATOM 1314 C CA . GLU A 1 170 ? 15.308 -20.826 61.504 1.00 60.44 170 GLU A CA 1
ATOM 1315 C C . GLU A 1 170 ? 15.043 -22.200 62.141 1.00 60.44 170 GLU A C 1
ATOM 1317 O O . GLU A 1 170 ? 14.485 -22.285 63.238 1.00 60.44 170 GLU A O 1
ATOM 1322 N N . ARG A 1 171 ? 15.431 -23.294 61.473 1.00 62.50 171 ARG A N 1
ATOM 1323 C CA . ARG A 1 171 ? 15.348 -24.645 62.051 1.00 62.50 171 ARG A CA 1
ATOM 1324 C C . ARG A 1 171 ? 16.383 -24.851 63.157 1.00 62.50 171 ARG A C 1
ATOM 1326 O O . ARG A 1 171 ? 16.067 -25.498 64.152 1.00 62.50 171 ARG A O 1
ATOM 1333 N N . GLY A 1 172 ? 17.571 -24.263 63.015 1.00 59.72 172 GLY A N 1
ATOM 1334 C CA . GLY A 1 172 ? 18.621 -24.291 64.034 1.00 59.72 172 GLY A CA 1
ATOM 1335 C C . GLY A 1 172 ? 18.249 -23.545 65.318 1.00 59.72 172 GLY A C 1
ATOM 1336 O O . GLY A 1 172 ? 18.558 -24.020 66.405 1.00 59.72 172 GLY A O 1
ATOM 1337 N N . THR A 1 173 ? 17.532 -22.420 65.225 1.00 58.03 173 THR A N 1
ATOM 1338 C CA . THR A 1 173 ? 17.134 -21.634 66.407 1.00 58.03 173 THR A CA 1
ATOM 1339 C C . THR A 1 173 ? 15.925 -22.217 67.140 1.00 58.03 173 THR A C 1
ATOM 1341 O O . THR A 1 173 ? 15.932 -22.270 68.366 1.00 58.03 173 THR A O 1
ATOM 1344 N N . ARG A 1 174 ? 14.917 -22.752 66.431 1.00 56.47 174 ARG A N 1
ATOM 1345 C CA . ARG A 1 174 ? 13.741 -23.384 67.077 1.00 56.47 174 ARG A CA 1
ATOM 1346 C C . ARG A 1 174 ? 14.017 -24.772 67.672 1.00 56.47 174 ARG A C 1
ATOM 1348 O O . ARG A 1 174 ? 13.205 -25.260 68.455 1.00 56.47 174 ARG A O 1
ATOM 1355 N N . GLY A 1 175 ? 15.124 -25.416 67.298 1.00 54.09 175 GLY A N 1
ATOM 1356 C CA . GLY A 1 175 ? 15.517 -26.736 67.806 1.00 54.09 175 GLY A CA 1
ATOM 1357 C C . GLY A 1 175 ? 16.190 -26.726 69.183 1.00 54.09 175 GLY A C 1
ATOM 1358 O O . GLY A 1 175 ? 16.267 -27.774 69.815 1.00 54.09 175 GLY A O 1
ATOM 1359 N N . ILE A 1 176 ? 16.653 -25.568 69.667 1.00 55.31 176 ILE A N 1
ATOM 1360 C CA . ILE A 1 176 ? 17.400 -25.464 70.935 1.00 55.31 176 ILE A CA 1
ATOM 1361 C C . ILE A 1 176 ? 16.463 -25.224 72.138 1.00 55.31 176 ILE A C 1
ATOM 1363 O O . ILE A 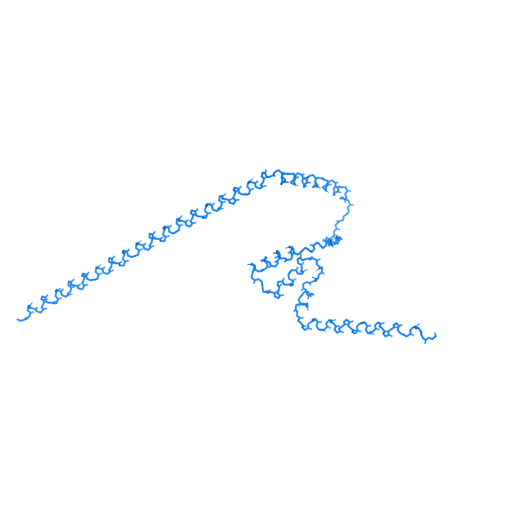1 176 ? 16.802 -25.577 73.263 1.00 55.31 176 ILE A O 1
ATOM 1367 N N . GLU A 1 177 ? 15.244 -24.719 71.922 1.00 55.59 177 GLU A N 1
ATOM 1368 C CA . GLU A 1 177 ? 14.332 -24.314 73.010 1.00 55.59 177 GLU A CA 1
ATOM 1369 C C . GLU A 1 177 ? 13.353 -25.404 73.496 1.00 55.59 177 GLU A C 1
ATOM 1371 O O . GLU A 1 177 ? 12.511 -25.133 74.347 1.00 55.59 177 GLU A O 1
ATOM 1376 N N . ARG A 1 178 ? 13.440 -26.651 73.006 1.00 53.28 178 ARG A N 1
ATOM 1377 C CA . ARG A 1 178 ? 12.577 -27.766 73.475 1.00 53.28 178 ARG A CA 1
ATOM 1378 C C . ARG A 1 178 ? 13.328 -28.926 74.128 1.00 53.28 178 ARG A C 1
ATOM 1380 O O . ARG A 1 178 ? 12.821 -30.045 74.158 1.00 53.28 178 ARG A O 1
ATOM 1387 N N . GLY A 1 179 ? 14.534 -28.678 74.626 1.00 54.34 179 GLY A N 1
ATOM 1388 C CA . GLY A 1 179 ? 1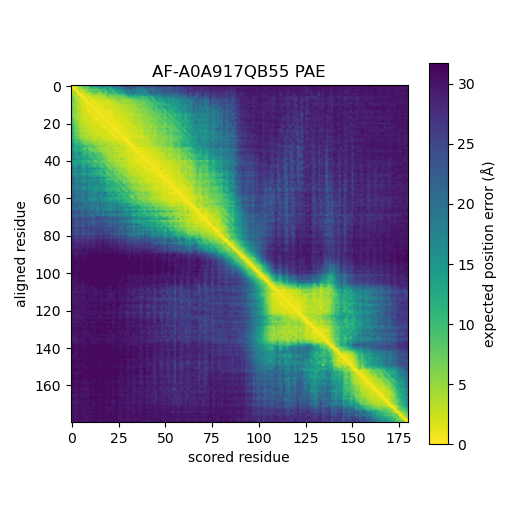5.385 -29.726 75.182 1.00 54.34 179 GLY A CA 1
ATOM 1389 C C . GLY A 1 179 ? 16.197 -29.291 76.391 1.00 54.34 179 GLY A C 1
ATOM 1390 O O . GLY A 1 179 ? 17.408 -29.491 76.374 1.00 54.34 179 GLY A O 1
ATOM 1391 N N . ARG A 1 180 ? 15.558 -28.706 77.411 1.00 40.22 180 ARG A N 1
ATOM 1392 C CA . ARG A 1 180 ? 16.004 -28.733 78.814 1.00 40.22 180 ARG A CA 1
ATOM 1393 C C . ARG A 1 180 ? 14.807 -28.684 79.746 1.00 40.22 180 ARG A C 1
ATOM 1395 O O . ARG A 1 180 ? 13.864 -27.933 79.420 1.00 40.22 180 ARG A O 1
#

Organism: NCBI:txid1616106

Radius of gyration: 38.22 Å; Cα contacts (8 Å, |Δi|>4): 42; chains: 1; bounding box: 66×48×134 Å

Mean predicted aligned error: 21.22 Å

Solvent-accessible surface area (backbone atoms only — not comparable to full-atom values): 10442 Å² total; per-residue (Å²): 123,68,70,65,55,52,55,53,51,52,52,52,50,53,51,52,51,51,50,53,52,52,51,51,52,52,51,52,52,51,52,51,53,49,53,53,52,51,52,50,50,52,53,51,51,50,52,54,50,50,53,51,53,51,51,52,50,52,53,48,52,54,53,64,65,32,68,70,49,46,51,50,52,51,51,50,53,54,52,47,56,54,51,51,57,58,54,67,75,57,77,81,79,80,87,83,79,87,74,81,82,58,89,78,78,64,82,81,44,73,66,55,54,52,51,49,51,56,49,37,54,73,70,67,49,54,71,74,58,37,53,41,50,47,45,48,75,57,59,54,92,56,51,75,67,54,36,55,41,62,64,37,71,69,49,43,56,53,50,53,54,51,52,49,54,52,53,50,52,54,51,59,60,68,63,64,79,80,73,130